Protein AF-D2JNY1-F1 (afdb_monomer_lite)

Radius of gyration: 17.35 Å; chains: 1; bounding box: 42×36×47 Å

Foldseek 3Di:
DDPQVVQQQDQFAALLVLVLLVVVVVVVPDDQCQQCVPLPDGPVQSVDPPGRGGLSSVLSSLVSSCVVPVDLLVLLVSLQPDDLCSLPLLSLLLQQAFFQLSNLVSLQPCVCVRGVQKGWDWDDDPWKIKIFIDGPHDSPSNLNSNLSNSLSNVQNSCVQFAPDRPAAKEWEECAACDPVLVVSCVSSVHHYHYNDNTTMIIGTPVRGNGGTPNHDPVSNVVSVVD

Secondary structure (DSSP, 8-state):
--HHHHHTTSEEE-THHHHHHHHHHHHTT--HHHHHTTTS--HHHHHSTT-PEEHHHHHHHHHHHHHHH--TTHHHHHHTT--GGGGTHHHHHHHT-SBHHHHHHHHHHHHHHHBTTEEEEEEE-SSEEEEEEEESS--GGGHHHHHHHHHHHHHHHHHHH-SS---S-EEE-SSPPPTTHHHHHHHHSS-EE-S-SSEEEEEEGGGTTPBPTT--HHHHHHHTT-

pLDDT: mean 93.87, std 7.0, range [52.5, 98.56]

Structure (mmCIF, N/CA/C/O backbone):
data_AF-D2JNY1-F1
#
_entry.id   AF-D2JNY1-F1
#
loop_
_atom_site.group_PDB
_atom_site.id
_atom_site.type_symbol
_atom_site.label_atom_id
_atom_site.label_alt_id
_atom_site.label_comp_id
_atom_site.label_asym_id
_atom_site.label_entity_id
_atom_site.label_seq_id
_atom_site.pdbx_PDB_ins_code
_atom_site.Cartn_x
_atom_site.Cartn_y
_atom_site.Cartn_z
_atom_site.occupancy
_atom_site.B_iso_or_equiv
_atom_site.auth_seq_id
_atom_site.auth_comp_id
_atom_site.auth_asym_id
_atom_site.auth_atom_id
_atom_site.pdbx_PDB_model_num
ATOM 1 N N . MET A 1 1 ? -5.406 19.640 -26.401 1.00 52.50 1 MET A N 1
ATOM 2 C CA . MET A 1 1 ? -4.982 18.669 -25.369 1.00 52.50 1 MET A CA 1
ATOM 3 C C . MET A 1 1 ? -6.042 18.707 -24.278 1.00 52.50 1 MET A C 1
ATOM 5 O O . MET A 1 1 ? -6.289 19.800 -23.784 1.00 52.50 1 MET A O 1
ATOM 9 N N . SER A 1 2 ? -6.763 17.616 -24.002 1.00 64.88 2 SER A N 1
ATOM 10 C CA . SER A 1 2 ? -7.845 17.632 -23.000 1.00 64.88 2 SER A CA 1
ATOM 11 C C . SER A 1 2 ? -7.279 17.854 -21.588 1.00 64.88 2 SER A C 1
ATOM 13 O O . SER A 1 2 ? -6.135 17.489 -21.312 1.00 64.88 2 SER A O 1
ATOM 15 N N . ILE A 1 3 ? -8.068 18.460 -20.695 1.00 64.25 3 ILE A N 1
ATOM 16 C CA . ILE A 1 3 ? -7.677 18.764 -19.302 1.00 64.25 3 ILE A CA 1
ATOM 17 C C . ILE A 1 3 ? -7.226 17.491 -18.560 1.00 64.25 3 ILE A C 1
ATOM 19 O O . ILE A 1 3 ? -6.235 17.518 -17.834 1.00 64.25 3 ILE A O 1
ATOM 23 N N . GLN A 1 4 ? -7.884 16.361 -18.830 1.00 62.72 4 GLN A N 1
ATOM 24 C CA . GLN A 1 4 ? -7.581 15.053 -18.240 1.00 62.72 4 GLN A CA 1
ATOM 25 C C . GLN A 1 4 ? -6.208 14.508 -18.672 1.00 62.72 4 GLN A C 1
ATOM 27 O O . GLN A 1 4 ? -5.453 13.999 -17.848 1.00 62.72 4 GLN A O 1
ATOM 32 N N . MET A 1 5 ? -5.810 14.720 -19.933 1.00 66.50 5 MET A N 1
ATOM 33 C CA . MET A 1 5 ? -4.484 14.316 -20.418 1.00 66.50 5 MET A CA 1
ATOM 34 C C . MET A 1 5 ? -3.356 15.170 -19.815 1.00 66.50 5 MET A C 1
ATOM 36 O O . MET A 1 5 ? -2.240 14.692 -19.638 1.00 66.50 5 MET A O 1
ATOM 40 N N . ALA A 1 6 ? -3.639 16.428 -19.459 1.00 75.50 6 ALA A N 1
ATOM 41 C CA . ALA A 1 6 ? -2.676 17.290 -18.774 1.00 75.50 6 ALA A CA 1
ATOM 42 C C . ALA A 1 6 ? -2.487 16.919 -17.289 1.00 75.50 6 ALA A C 1
ATOM 44 O O . ALA A 1 6 ? -1.400 17.136 -16.756 1.00 75.50 6 ALA A O 1
ATOM 45 N N . ALA A 1 7 ? -3.507 16.355 -16.629 1.00 82.00 7 ALA A N 1
ATOM 46 C CA . ALA A 1 7 ? -3.426 15.915 -15.233 1.00 82.00 7 ALA A CA 1
ATOM 47 C C . ALA A 1 7 ? -2.488 14.705 -15.065 1.00 82.00 7 ALA A C 1
ATOM 49 O O . ALA A 1 7 ? -1.566 14.765 -14.257 1.00 82.00 7 ALA A O 1
ATOM 50 N N . ARG A 1 8 ? -2.607 13.685 -15.933 1.00 90.75 8 ARG A N 1
ATOM 51 C CA . ARG A 1 8 ? -1.770 12.459 -15.915 1.00 90.75 8 ARG A CA 1
ATOM 52 C C . ARG A 1 8 ? -0.262 12.703 -16.074 1.00 90.75 8 ARG A C 1
ATOM 54 O O . ARG A 1 8 ? 0.545 11.816 -15.791 1.00 90.75 8 ARG A O 1
ATOM 61 N N . LEU A 1 9 ? 0.130 13.879 -16.568 1.00 91.19 9 LEU A N 1
ATOM 62 C CA . LEU A 1 9 ? 1.524 14.279 -16.783 1.00 91.19 9 LEU A CA 1
ATOM 63 C C . LEU A 1 9 ? 2.127 15.052 -15.601 1.00 91.19 9 LEU A C 1
ATOM 65 O O . LEU A 1 9 ? 3.335 15.290 -15.592 1.00 91.19 9 LEU A O 1
ATOM 69 N N . ARG A 1 10 ? 1.325 15.444 -14.604 1.00 91.25 10 ARG A N 1
ATOM 70 C CA . ARG A 1 10 ? 1.823 16.148 -13.418 1.00 91.25 10 ARG A CA 1
ATOM 71 C C . ARG A 1 10 ? 2.573 15.177 -12.499 1.00 91.25 10 ARG A C 1
ATOM 73 O O . ARG A 1 10 ? 2.082 14.073 -12.285 1.00 91.25 10 ARG A O 1
ATOM 80 N N . PRO A 1 11 ? 3.738 15.561 -11.947 1.00 92.06 11 PRO A N 1
ATOM 81 C CA . PRO A 1 11 ? 4.409 14.786 -10.906 1.00 92.06 11 PRO A CA 1
ATOM 82 C C . PRO A 1 11 ? 3.496 14.605 -9.687 1.00 92.06 11 PRO A C 1
ATOM 84 O O . PRO A 1 11 ? 3.095 15.596 -9.085 1.00 92.06 11 PRO A O 1
ATOM 87 N N . ALA A 1 12 ? 3.178 13.355 -9.350 1.00 94.12 12 ALA A N 1
ATOM 88 C CA . ALA A 1 12 ? 2.092 13.010 -8.430 1.00 94.12 12 ALA A CA 1
ATOM 89 C C . ALA A 1 12 ? 2.367 11.768 -7.553 1.00 94.12 12 ALA A C 1
ATOM 91 O O . ALA A 1 12 ? 1.705 11.542 -6.541 1.00 94.12 12 ALA A O 1
ATOM 92 N N . ILE A 1 13 ? 3.371 10.957 -7.907 1.00 95.56 13 ILE A N 1
ATOM 93 C CA . ILE A 1 13 ? 3.652 9.663 -7.271 1.00 95.56 13 ILE A CA 1
ATOM 94 C C . ILE A 1 13 ? 5.050 9.662 -6.654 1.00 95.56 13 ILE A C 1
ATOM 96 O O . ILE A 1 13 ? 6.040 9.927 -7.338 1.00 95.56 13 ILE A O 1
ATOM 100 N N . HIS A 1 14 ? 5.149 9.321 -5.367 1.00 94.38 14 HIS A N 1
ATOM 101 C CA . HIS A 1 14 ? 6.426 9.278 -4.656 1.00 94.38 14 HIS A CA 1
ATOM 102 C C . HIS A 1 14 ? 7.404 8.269 -5.304 1.00 94.38 14 HIS A C 1
ATOM 104 O O . HIS A 1 14 ? 7.021 7.120 -5.548 1.00 94.38 14 HIS A O 1
ATOM 110 N N . PRO A 1 15 ? 8.691 8.621 -5.518 1.00 92.88 15 PRO A N 1
ATOM 111 C CA . PRO A 1 15 ? 9.641 7.793 -6.273 1.00 92.88 15 PRO A CA 1
ATOM 112 C C . PRO A 1 15 ? 9.983 6.447 -5.623 1.00 92.88 15 PRO A C 1
ATOM 114 O O . PRO A 1 15 ? 10.545 5.572 -6.273 1.00 92.88 15 PRO A O 1
ATOM 117 N N . THR A 1 16 ? 9.648 6.236 -4.350 1.00 94.50 16 THR A N 1
ATOM 118 C CA . THR A 1 16 ? 9.852 4.931 -3.701 1.00 94.50 16 THR A CA 1
ATOM 119 C C . THR A 1 16 ? 9.086 3.806 -4.398 1.00 94.50 16 THR A C 1
ATOM 121 O O . THR A 1 16 ? 9.643 2.730 -4.565 1.00 94.50 16 THR A O 1
ATOM 124 N N . TYR A 1 17 ? 7.848 4.031 -4.845 1.00 95.69 17 TYR A N 1
ATOM 125 C CA . TYR A 1 17 ? 7.025 2.971 -5.444 1.00 95.69 17 TYR A CA 1
ATOM 126 C C . TYR A 1 17 ? 7.563 2.436 -6.780 1.00 95.69 17 TYR A C 1
ATOM 128 O O . TYR A 1 17 ? 7.704 1.219 -6.896 1.00 95.69 17 TYR A O 1
ATOM 136 N N . PRO A 1 18 ? 7.951 3.273 -7.765 1.00 95.69 18 PRO A N 1
ATOM 137 C CA . PRO A 1 18 ? 8.608 2.764 -8.968 1.00 95.69 18 PRO A CA 1
ATOM 138 C C . PRO A 1 18 ? 9.966 2.114 -8.660 1.00 95.69 18 PRO A C 1
ATOM 140 O O . PRO A 1 18 ? 10.316 1.128 -9.298 1.00 95.69 18 PRO A O 1
ATOM 143 N N . ARG A 1 19 ? 10.718 2.587 -7.649 1.00 95.69 19 ARG A N 1
ATOM 144 C CA . ARG A 1 19 ? 11.968 1.923 -7.220 1.00 95.69 19 ARG A CA 1
ATOM 145 C C . ARG A 1 19 ? 11.712 0.523 -6.659 1.00 95.69 19 ARG A C 1
ATOM 147 O O . ARG A 1 19 ? 12.471 -0.387 -6.970 1.00 95.69 19 ARG A O 1
ATOM 154 N N . LEU A 1 20 ? 10.663 0.347 -5.853 1.00 96.75 20 LEU A N 1
ATOM 155 C CA . LEU A 1 20 ? 10.268 -0.958 -5.312 1.00 96.75 20 LEU A CA 1
ATOM 156 C C . LEU A 1 20 ? 9.808 -1.913 -6.416 1.00 96.75 20 LEU A C 1
ATOM 158 O O . LEU A 1 20 ? 10.175 -3.083 -6.391 1.00 96.75 20 LEU A O 1
ATOM 162 N N . LEU A 1 21 ? 9.071 -1.406 -7.407 1.00 97.88 21 LEU A N 1
ATOM 163 C CA . LEU A 1 21 ? 8.693 -2.173 -8.592 1.00 97.88 21 LEU A CA 1
ATOM 164 C C . LEU A 1 21 ? 9.931 -2.646 -9.369 1.00 97.88 21 LEU A C 1
ATOM 166 O O . LEU A 1 21 ? 10.063 -3.836 -9.643 1.00 97.88 21 LEU A O 1
ATOM 170 N N . CYS A 1 22 ? 10.894 -1.759 -9.638 1.00 97.25 22 CYS A N 1
ATOM 171 C CA . CYS A 1 22 ? 12.160 -2.152 -10.260 1.00 97.25 22 CYS A CA 1
ATOM 172 C C . CYS A 1 22 ? 12.939 -3.164 -9.410 1.00 97.25 22 CYS A C 1
ATOM 174 O O . CYS A 1 22 ? 13.433 -4.143 -9.955 1.00 97.25 22 CYS A O 1
ATOM 176 N N . ALA A 1 23 ? 13.012 -2.973 -8.089 1.00 96.62 23 ALA A N 1
ATOM 177 C CA . ALA A 1 23 ? 13.693 -3.905 -7.192 1.00 96.62 23 ALA A CA 1
ATOM 178 C C . ALA A 1 23 ? 13.040 -5.298 -7.196 1.00 96.62 23 ALA A C 1
ATOM 180 O O . ALA A 1 23 ? 13.744 -6.307 -7.155 1.00 96.62 23 ALA A O 1
ATOM 181 N N . HIS A 1 24 ? 11.707 -5.365 -7.290 1.00 97.56 24 HIS A N 1
ATOM 182 C CA . HIS A 1 24 ? 10.993 -6.625 -7.479 1.00 97.56 24 HIS A CA 1
ATOM 183 C C . HIS A 1 24 ? 11.382 -7.284 -8.808 1.00 97.56 24 HIS A C 1
ATOM 185 O O . HIS A 1 24 ? 11.723 -8.458 -8.833 1.00 97.56 24 HIS A O 1
ATOM 191 N N . LEU A 1 25 ? 11.405 -6.542 -9.916 1.00 98.12 25 LEU A N 1
ATOM 192 C CA . LEU A 1 25 ? 11.804 -7.099 -11.213 1.00 98.12 25 LEU A CA 1
ATOM 193 C C . LEU A 1 25 ? 13.278 -7.534 -11.244 1.00 98.12 25 LEU A C 1
ATOM 195 O O . LEU A 1 25 ? 13.599 -8.578 -11.810 1.00 98.12 25 LEU A O 1
ATOM 199 N N . HIS A 1 26 ? 14.171 -6.789 -10.587 1.00 97.69 26 HIS A N 1
ATOM 200 C CA . HIS A 1 26 ? 15.575 -7.175 -10.427 1.00 97.69 26 HIS A CA 1
ATOM 201 C C . HIS A 1 26 ? 15.710 -8.498 -9.673 1.00 97.69 26 HIS A C 1
ATOM 203 O O . HIS A 1 26 ? 16.500 -9.348 -10.078 1.00 97.69 26 HIS A O 1
ATOM 209 N N . SER A 1 27 ? 14.924 -8.716 -8.612 1.00 97.06 27 SER A N 1
ATOM 210 C CA . SER A 1 27 ? 14.956 -9.983 -7.865 1.00 97.06 27 SER A CA 1
ATOM 211 C C . SER A 1 27 ? 14.435 -11.173 -8.682 1.00 97.06 27 SER A C 1
ATOM 213 O O . SER A 1 27 ? 14.812 -12.313 -8.412 1.00 97.06 27 SER A O 1
ATOM 215 N N . ARG A 1 28 ? 13.635 -10.908 -9.724 1.00 96.75 28 ARG A N 1
ATOM 216 C CA . ARG A 1 28 ? 13.180 -11.885 -10.729 1.00 96.75 28 ARG A CA 1
ATOM 217 C C . ARG A 1 28 ? 14.171 -12.076 -11.890 1.00 96.75 28 ARG A C 1
ATOM 219 O O . ARG A 1 28 ? 13.918 -12.898 -12.764 1.00 96.75 28 ARG A O 1
ATOM 226 N N . GLY A 1 29 ? 15.297 -11.358 -11.899 1.00 97.94 29 GLY A N 1
ATOM 227 C CA . GLY A 1 29 ? 16.375 -11.516 -12.880 1.00 97.94 29 GLY A CA 1
ATOM 228 C C . GLY A 1 29 ? 16.295 -10.607 -14.110 1.00 97.94 29 GLY A C 1
ATOM 229 O O . GLY A 1 29 ? 17.115 -10.761 -15.013 1.00 97.94 29 GLY A O 1
ATOM 230 N N . PHE A 1 30 ? 15.360 -9.655 -14.164 1.00 98.31 30 PHE A N 1
ATOM 231 C CA . PHE A 1 30 ? 15.323 -8.660 -15.240 1.00 98.31 30 PHE A CA 1
ATOM 232 C C . PHE A 1 30 ? 16.362 -7.563 -14.997 1.00 98.31 30 PHE A C 1
ATOM 234 O O . PHE A 1 30 ? 16.534 -7.115 -13.867 1.00 98.31 30 PHE A O 1
ATOM 241 N N . ASP A 1 31 ? 17.040 -7.096 -16.046 1.00 97.81 31 ASP A N 1
ATOM 242 C CA . ASP A 1 31 ? 17.980 -5.976 -15.958 1.00 97.81 31 ASP A CA 1
ATOM 243 C C . ASP A 1 31 ? 17.319 -4.628 -16.305 1.00 97.81 31 ASP A C 1
ATOM 245 O O . ASP A 1 31 ? 16.185 -4.558 -16.781 1.00 97.81 31 ASP A O 1
ATOM 249 N N . ASN A 1 32 ? 18.031 -3.519 -16.071 1.00 96.81 32 ASN A N 1
ATOM 250 C CA . ASN A 1 32 ? 17.508 -2.180 -16.363 1.00 96.81 32 ASN A CA 1
ATOM 251 C C . ASN A 1 32 ? 17.166 -1.989 -17.848 1.00 96.81 32 ASN A C 1
ATOM 253 O O . ASN A 1 32 ? 16.166 -1.344 -18.155 1.00 96.81 32 ASN A O 1
ATOM 257 N N . ALA A 1 33 ? 17.970 -2.534 -18.766 1.00 96.81 33 ALA A N 1
ATOM 258 C CA . ALA A 1 33 ? 17.704 -2.407 -20.196 1.00 96.81 33 ALA A CA 1
ATOM 259 C C . ALA A 1 33 ? 16.337 -3.013 -20.549 1.00 96.81 33 ALA A C 1
ATOM 261 O O . ALA A 1 33 ? 15.529 -2.367 -21.214 1.00 96.81 33 ALA A O 1
ATOM 262 N N . THR A 1 34 ? 16.048 -4.197 -20.009 1.00 97.94 34 THR A N 1
ATOM 263 C CA . THR A 1 34 ? 14.790 -4.920 -20.206 1.00 97.94 34 THR A CA 1
ATOM 264 C C . THR A 1 34 ? 13.609 -4.226 -19.524 1.00 97.94 34 THR A C 1
ATOM 266 O O . THR A 1 34 ? 12.555 -4.055 -20.142 1.00 97.94 34 THR A O 1
ATOM 269 N N . ILE A 1 35 ? 13.772 -3.792 -18.269 1.00 98.06 35 ILE A N 1
ATOM 270 C CA . ILE A 1 35 ? 12.714 -3.135 -17.478 1.00 98.06 35 ILE A CA 1
ATOM 271 C C . ILE A 1 35 ? 12.283 -1.812 -18.111 1.00 98.06 35 ILE A C 1
ATOM 273 O O . ILE A 1 35 ? 11.100 -1.481 -18.110 1.00 98.06 35 ILE A O 1
ATOM 277 N N . PHE A 1 36 ? 13.233 -1.040 -18.637 1.00 97.44 36 PHE A N 1
ATOM 278 C CA . PHE A 1 36 ? 12.960 0.311 -19.118 1.00 97.44 36 PHE A CA 1
ATOM 279 C C . PHE A 1 36 ? 12.681 0.406 -20.620 1.00 97.44 36 PHE A C 1
ATOM 281 O O . PHE A 1 36 ? 12.279 1.478 -21.090 1.00 97.44 36 PHE A O 1
ATOM 288 N N . GLU A 1 37 ? 12.832 -0.686 -21.368 1.00 97.19 37 GLU A N 1
ATOM 289 C CA . GLU A 1 37 ? 12.513 -0.750 -22.793 1.00 97.19 37 GLU A CA 1
ATOM 290 C C . GLU A 1 37 ? 11.103 -0.198 -23.077 1.00 97.19 37 GLU A C 1
ATOM 292 O O . GLU A 1 37 ? 10.123 -0.573 -22.439 1.00 97.19 37 GLU A O 1
ATOM 297 N N . GLY A 1 38 ? 10.997 0.767 -23.997 1.00 93.06 38 GLY A N 1
ATOM 298 C CA . GLY A 1 38 ? 9.720 1.388 -24.378 1.00 93.06 38 GLY A CA 1
ATOM 299 C C . GLY A 1 38 ? 9.094 2.351 -23.352 1.00 93.06 38 GLY A C 1
ATOM 300 O O . GLY A 1 38 ? 8.172 3.089 -23.698 1.00 93.06 38 GLY A O 1
ATOM 301 N N . THR A 1 39 ? 9.608 2.438 -22.119 1.00 93.25 39 THR A N 1
ATOM 302 C CA . THR A 1 39 ? 8.995 3.248 -21.041 1.00 93.25 39 THR A CA 1
ATOM 303 C C . THR A 1 39 ? 9.397 4.728 -21.048 1.00 93.25 39 THR A C 1
ATOM 305 O O . THR A 1 39 ? 8.734 5.554 -20.412 1.00 93.25 39 THR A O 1
ATOM 308 N N . ARG A 1 40 ? 10.481 5.086 -21.758 1.00 91.00 40 ARG A N 1
ATOM 309 C CA . ARG A 1 40 ? 11.142 6.412 -21.702 1.00 91.00 40 ARG A CA 1
ATOM 310 C C . ARG A 1 40 ? 11.597 6.824 -20.289 1.00 91.00 40 ARG A C 1
ATOM 312 O O . ARG A 1 40 ? 11.748 8.016 -20.022 1.00 91.00 40 ARG A O 1
ATOM 319 N N . LEU A 1 41 ? 11.759 5.857 -19.388 1.00 92.44 41 LEU A N 1
ATOM 320 C CA . LEU A 1 41 ? 12.331 6.030 -18.056 1.00 92.44 41 LEU A CA 1
ATOM 321 C C . LEU A 1 41 ? 13.721 5.393 -18.007 1.00 92.44 41 LEU A C 1
ATOM 323 O O . LEU A 1 41 ? 14.038 4.529 -18.817 1.00 92.44 41 LEU A O 1
ATOM 327 N N . HIS A 1 42 ? 14.536 5.809 -17.045 1.00 91.44 42 HIS A N 1
ATOM 328 C CA . HIS A 1 42 ? 15.837 5.212 -16.750 1.00 91.44 42 HIS A CA 1
ATOM 329 C C . HIS A 1 42 ? 16.047 5.135 -15.237 1.00 91.44 42 HIS A C 1
ATOM 331 O O . HIS A 1 42 ? 15.503 5.946 -14.480 1.00 91.44 42 HIS A O 1
ATOM 337 N N . TRP A 1 43 ? 16.869 4.189 -14.790 1.00 91.19 43 TRP A N 1
ATOM 338 C CA . TRP A 1 43 ? 17.117 3.947 -13.368 1.00 91.19 43 TRP A CA 1
ATOM 339 C C . TRP A 1 43 ? 17.640 5.187 -12.634 1.00 91.19 43 TRP A C 1
ATOM 341 O O . TRP A 1 43 ? 17.151 5.548 -11.563 1.00 91.19 43 TRP A O 1
ATOM 351 N N . GLU A 1 44 ? 18.577 5.903 -13.247 1.00 89.06 44 GLU A N 1
ATOM 352 C CA . GLU A 1 44 ? 19.203 7.102 -12.692 1.00 89.06 44 GLU A CA 1
ATOM 353 C C . GLU A 1 44 ? 18.176 8.221 -12.465 1.00 89.06 44 GLU A C 1
ATOM 355 O O . GLU A 1 44 ? 18.294 9.004 -11.521 1.00 89.06 44 GLU A O 1
ATOM 360 N N . GLN A 1 45 ? 17.126 8.279 -13.293 1.00 85.25 45 GLN A N 1
ATOM 361 C CA . GLN A 1 45 ? 16.034 9.236 -13.117 1.00 85.25 45 GLN A CA 1
ATOM 362 C C . GLN A 1 45 ? 15.197 8.905 -11.884 1.00 85.25 45 GLN A C 1
ATOM 364 O O . GLN A 1 45 ? 14.776 9.824 -11.181 1.00 85.25 45 GLN A O 1
ATOM 369 N N . LEU A 1 46 ? 14.986 7.613 -11.607 1.00 86.31 46 LEU A N 1
ATOM 370 C CA . LEU A 1 46 ? 14.266 7.173 -10.417 1.00 86.31 46 LEU A CA 1
ATOM 371 C C . LEU A 1 46 ? 15.067 7.455 -9.153 1.00 86.31 46 LEU A C 1
ATOM 373 O O . LEU A 1 46 ? 14.456 7.771 -8.139 1.00 86.31 46 LEU A O 1
ATOM 377 N N . LEU A 1 47 ? 16.400 7.366 -9.186 1.00 85.19 47 LEU A N 1
ATOM 378 C CA . LEU A 1 47 ? 17.265 7.636 -8.030 1.00 85.19 47 LEU A CA 1
ATOM 379 C C . LEU A 1 47 ? 17.377 9.121 -7.668 1.00 85.19 47 LEU A C 1
ATOM 381 O O . LEU A 1 47 ? 17.667 9.433 -6.514 1.00 85.19 47 LEU A O 1
ATOM 385 N N . GLY A 1 48 ? 17.113 10.027 -8.613 1.00 77.56 48 GLY A N 1
ATOM 386 C CA . GLY A 1 48 ? 17.162 11.466 -8.368 1.00 77.56 48 GLY A CA 1
ATOM 387 C C . GLY A 1 48 ? 16.276 11.893 -7.193 1.00 77.56 48 GLY A C 1
ATOM 388 O O . GLY A 1 48 ? 15.110 11.500 -7.097 1.00 77.56 48 GLY A O 1
ATOM 389 N N . GLU A 1 49 ? 16.831 12.705 -6.296 1.00 62.62 49 GLU A N 1
ATOM 390 C CA . GLU A 1 49 ? 16.106 13.241 -5.144 1.00 62.62 49 GLU A CA 1
ATOM 391 C C . GLU A 1 49 ? 14.897 14.080 -5.603 1.00 62.62 49 GLU A C 1
ATOM 393 O O . GLU A 1 49 ? 14.959 14.814 -6.590 1.00 62.62 49 GLU A O 1
ATOM 398 N N . HIS A 1 50 ? 13.771 13.932 -4.898 1.00 63.69 50 HIS A N 1
ATOM 399 C CA . HIS A 1 50 ? 12.537 14.720 -5.055 1.00 63.69 50 HIS A CA 1
ATOM 400 C C . HIS A 1 50 ? 11.795 14.658 -6.402 1.00 63.69 50 HIS A C 1
ATOM 402 O O . HIS A 1 50 ? 10.861 15.433 -6.615 1.00 63.69 50 HIS A O 1
ATOM 408 N N . ARG A 1 51 ? 12.117 13.724 -7.304 1.00 79.69 51 ARG A N 1
ATOM 409 C CA . ARG A 1 51 ? 11.332 13.557 -8.538 1.00 79.69 51 ARG A CA 1
ATOM 410 C C . ARG A 1 51 ? 10.137 12.643 -8.315 1.00 79.69 51 ARG A C 1
ATOM 412 O O . ARG A 1 51 ? 10.250 11.426 -8.414 1.00 79.69 51 ARG A O 1
ATOM 419 N N . TYR A 1 52 ? 8.986 13.245 -8.039 1.00 90.75 52 TYR A N 1
ATOM 420 C CA . TYR A 1 52 ? 7.713 12.546 -8.166 1.00 90.75 52 TYR A CA 1
ATOM 421 C C . TYR A 1 52 ? 7.516 12.122 -9.628 1.00 90.75 52 TYR A C 1
ATOM 423 O O . TYR A 1 52 ? 7.873 12.862 -10.548 1.00 90.75 52 TYR A O 1
ATOM 431 N N . LEU A 1 53 ? 6.966 10.931 -9.841 1.00 94.00 53 LEU A N 1
ATOM 432 C CA . LEU A 1 53 ? 6.579 10.468 -11.171 1.00 94.00 53 LEU A CA 1
ATOM 433 C C . LEU A 1 53 ? 5.177 10.960 -11.490 1.00 94.00 53 LEU A C 1
ATOM 435 O O . LEU A 1 53 ? 4.335 11.087 -10.600 1.00 94.00 53 LEU A O 1
ATOM 439 N N . SER A 1 54 ? 4.915 11.204 -12.767 1.00 95.25 54 SER A N 1
ATOM 440 C CA . SER A 1 54 ? 3.543 11.356 -13.230 1.00 95.25 54 SER A CA 1
ATOM 441 C C . SER A 1 54 ? 2.832 10.006 -13.309 1.00 95.25 54 SER A C 1
ATOM 443 O O . SER A 1 54 ? 3.484 8.964 -13.443 1.00 95.25 54 SER A O 1
ATOM 445 N N . LEU A 1 55 ? 1.497 10.020 -13.276 1.00 96.56 55 LEU A N 1
ATOM 446 C CA . LEU A 1 55 ? 0.701 8.808 -13.476 1.00 96.56 55 LEU A CA 1
ATOM 447 C C . LEU A 1 55 ? 1.058 8.136 -14.803 1.00 96.56 55 LEU A C 1
ATOM 449 O O . LEU A 1 55 ? 1.345 6.953 -14.821 1.00 96.56 55 LEU A O 1
ATOM 453 N N . GLU A 1 56 ? 1.195 8.901 -15.883 1.00 96.19 56 GLU A N 1
ATOM 454 C CA . GLU A 1 56 ? 1.599 8.373 -17.192 1.00 96.19 56 GLU A CA 1
ATOM 455 C C . GLU A 1 56 ? 2.981 7.676 -17.175 1.00 96.19 56 GLU A C 1
ATOM 457 O O . GLU A 1 56 ? 3.177 6.643 -17.816 1.00 96.19 56 GLU A O 1
ATOM 462 N N . GLN A 1 57 ? 3.961 8.207 -16.433 1.00 95.75 57 GLN A N 1
ATOM 463 C CA . GLN A 1 57 ? 5.264 7.549 -16.273 1.00 95.75 57 GLN A CA 1
ATOM 464 C C . GLN A 1 57 ? 5.136 6.239 -15.494 1.00 95.75 57 GLN A C 1
ATOM 466 O O . GLN A 1 57 ? 5.690 5.222 -15.914 1.00 95.75 57 GLN A O 1
ATOM 471 N N . MET A 1 58 ? 4.395 6.260 -14.383 1.00 97.19 58 MET A N 1
ATOM 472 C CA . MET A 1 58 ? 4.143 5.066 -13.584 1.00 97.19 58 MET A CA 1
ATOM 473 C C . MET A 1 58 ? 3.374 4.013 -14.392 1.00 97.19 58 MET A C 1
ATOM 475 O O . MET A 1 58 ? 3.763 2.850 -14.381 1.00 97.19 58 MET A O 1
ATOM 479 N N . SER A 1 59 ? 2.359 4.412 -15.165 1.00 97.75 59 SER A N 1
ATOM 480 C CA . SER A 1 59 ? 1.553 3.506 -15.985 1.00 97.75 59 SER A CA 1
ATOM 481 C C . SER A 1 59 ? 2.392 2.773 -17.026 1.00 97.75 59 SER A C 1
ATOM 483 O O . SER A 1 59 ? 2.253 1.563 -17.190 1.00 97.75 59 SER A O 1
ATOM 485 N N . ARG A 1 60 ? 3.327 3.464 -17.696 1.00 97.62 60 ARG A N 1
ATOM 486 C CA . ARG A 1 60 ? 4.275 2.812 -18.617 1.00 97.62 60 ARG A CA 1
ATOM 487 C C . ARG A 1 60 ? 5.139 1.766 -17.921 1.00 97.62 60 ARG A C 1
ATOM 489 O O . ARG A 1 60 ? 5.329 0.691 -18.482 1.00 97.62 60 ARG A O 1
ATOM 496 N N . LEU A 1 61 ? 5.639 2.065 -16.723 1.00 98.00 61 LEU A N 1
ATOM 497 C CA . LEU A 1 61 ? 6.447 1.113 -15.964 1.00 98.00 61 LEU A CA 1
ATOM 498 C C . LEU A 1 61 ? 5.610 -0.087 -15.498 1.00 98.00 61 LEU A C 1
ATOM 500 O O . LEU A 1 61 ? 6.053 -1.220 -15.656 1.00 98.00 61 LEU A O 1
ATOM 504 N N . ILE A 1 62 ? 4.397 0.139 -14.985 1.00 98.50 62 ILE A N 1
ATOM 505 C CA . ILE A 1 62 ? 3.482 -0.928 -14.549 1.00 98.50 62 ILE A CA 1
ATOM 506 C C . ILE A 1 62 ? 3.136 -1.848 -15.720 1.00 98.50 62 ILE A C 1
ATOM 508 O O . ILE A 1 62 ? 3.321 -3.055 -15.598 1.00 98.50 62 ILE A O 1
ATOM 512 N N . ARG A 1 63 ? 2.709 -1.296 -16.867 1.00 98.19 63 ARG A N 1
ATOM 513 C CA . ARG A 1 63 ? 2.410 -2.090 -18.073 1.00 98.19 63 ARG A CA 1
ATOM 514 C C . ARG A 1 63 ? 3.589 -2.969 -18.468 1.00 98.19 63 ARG A C 1
ATOM 516 O O . ARG A 1 63 ? 3.432 -4.177 -18.597 1.00 98.19 63 ARG A O 1
ATOM 523 N N . ARG A 1 64 ? 4.784 -2.377 -18.560 1.00 98.31 64 ARG A N 1
ATOM 524 C CA . ARG A 1 64 ? 6.003 -3.118 -18.889 1.00 98.31 64 ARG A CA 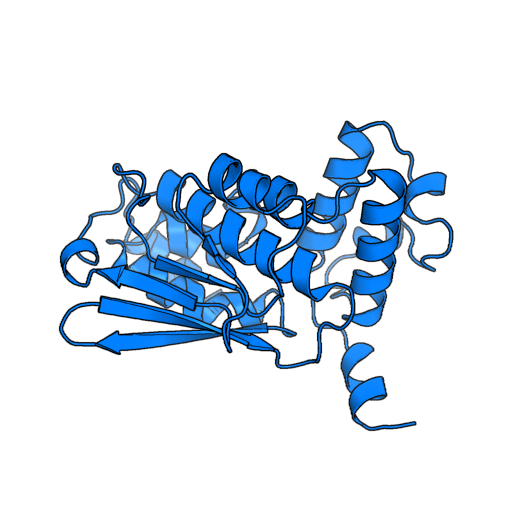1
ATOM 525 C C . ARG A 1 64 ? 6.305 -4.216 -17.868 1.00 98.31 64 ARG A C 1
ATOM 527 O O . ARG A 1 64 ? 6.720 -5.305 -18.238 1.00 98.31 64 ARG A O 1
ATOM 534 N N . SER A 1 65 ? 6.075 -3.950 -16.587 1.00 98.56 65 SER A N 1
ATOM 535 C CA . SER A 1 65 ? 6.280 -4.936 -15.524 1.00 98.56 65 SER A CA 1
ATOM 536 C C . SER A 1 65 ? 5.337 -6.128 -15.673 1.00 98.56 65 SER A C 1
ATOM 538 O O . SER A 1 65 ? 5.794 -7.262 -15.610 1.00 98.56 65 SER A O 1
ATOM 540 N N . ILE A 1 66 ? 4.053 -5.872 -15.937 1.00 98.38 66 ILE A N 1
ATOM 541 C CA . ILE A 1 66 ? 3.042 -6.916 -16.155 1.00 98.38 66 ILE A CA 1
ATOM 542 C C . ILE A 1 66 ? 3.356 -7.721 -17.422 1.00 98.38 66 ILE A C 1
ATOM 544 O O . ILE A 1 66 ? 3.240 -8.941 -17.406 1.00 98.38 66 ILE A O 1
ATOM 548 N N . GLU A 1 67 ? 3.800 -7.076 -18.504 1.00 98.25 67 GLU A N 1
ATOM 549 C CA . GLU A 1 67 ? 4.239 -7.767 -19.727 1.00 98.25 67 GLU A CA 1
ATOM 550 C C . GLU A 1 67 ? 5.427 -8.705 -19.475 1.00 98.25 67 GLU A C 1
ATOM 552 O O . GLU A 1 67 ? 5.474 -9.802 -20.027 1.00 98.25 67 GLU A O 1
ATOM 557 N N . LEU A 1 68 ? 6.391 -8.280 -18.651 1.00 98.44 68 LEU A N 1
ATOM 558 C CA . LEU A 1 68 ? 7.581 -9.071 -18.334 1.00 98.44 68 LEU A CA 1
ATOM 559 C C . LEU A 1 68 ? 7.272 -10.264 -17.427 1.00 98.44 68 LEU A C 1
ATOM 561 O O . LEU A 1 68 ? 7.867 -11.327 -17.602 1.00 98.44 68 LEU A O 1
ATOM 565 N N . THR A 1 69 ? 6.382 -10.092 -16.450 1.00 98.12 69 THR A N 1
ATOM 566 C CA . THR A 1 69 ? 6.071 -11.144 -15.472 1.00 98.12 69 THR A CA 1
ATOM 567 C C . THR A 1 69 ? 4.924 -12.049 -15.907 1.00 98.12 69 THR A C 1
ATOM 569 O O . THR A 1 69 ? 4.872 -13.199 -15.482 1.00 98.12 69 THR A O 1
ATOM 572 N N . GLY A 1 70 ? 4.006 -11.551 -16.738 1.00 97.62 70 GLY A N 1
ATOM 573 C CA . GLY A 1 70 ? 2.733 -12.212 -17.023 1.00 97.62 70 GLY A CA 1
ATOM 574 C C . GLY A 1 70 ? 1.771 -12.216 -15.829 1.00 97.62 70 GLY A C 1
ATOM 575 O O . GLY A 1 70 ? 0.850 -13.026 -15.805 1.00 97.62 70 GLY A O 1
ATOM 576 N N . GLU A 1 71 ? 1.982 -11.345 -14.835 1.00 97.56 71 GLU A N 1
ATOM 577 C CA . GLU A 1 71 ? 1.235 -11.320 -13.568 1.00 97.56 71 GLU A CA 1
ATOM 578 C C . GLU A 1 71 ? 0.420 -10.013 -13.445 1.00 97.56 71 GLU A C 1
ATOM 580 O O . GLU A 1 71 ? 0.933 -9.012 -12.938 1.00 97.56 71 GLU A O 1
ATOM 585 N N . PRO A 1 72 ? -0.862 -9.975 -13.859 1.00 96.25 72 PRO A N 1
ATOM 586 C CA . PRO A 1 72 ? -1.720 -8.796 -13.671 1.00 96.25 72 PRO A CA 1
ATOM 587 C C . PRO A 1 72 ? -1.878 -8.382 -12.198 1.00 96.25 72 PRO A C 1
ATOM 589 O O . PRO A 1 72 ? -2.022 -7.202 -11.879 1.00 96.25 72 PRO A O 1
ATOM 592 N N . TRP A 1 73 ? -1.771 -9.349 -11.285 1.00 97.06 73 TRP A N 1
ATOM 593 C CA . TRP A 1 73 ? -1.860 -9.158 -9.837 1.00 97.06 73 TRP A CA 1
ATOM 594 C C . TRP A 1 73 ? -0.560 -8.669 -9.179 1.00 97.06 73 TRP A C 1
ATOM 596 O O . TRP A 1 73 ? -0.490 -8.627 -7.951 1.00 97.06 73 TRP A O 1
ATOM 606 N N . LEU A 1 74 ? 0.470 -8.288 -9.946 1.00 98.38 74 LEU A N 1
ATOM 607 C CA . LEU A 1 74 ? 1.790 -7.885 -9.434 1.00 98.38 74 LEU A CA 1
ATOM 608 C C . LEU A 1 74 ? 1.729 -6.813 -8.325 1.00 98.38 74 LEU A C 1
ATOM 610 O O . LEU A 1 74 ? 2.574 -6.779 -7.429 1.00 98.38 74 LEU A O 1
ATOM 614 N N . GLY A 1 75 ? 0.700 -5.961 -8.346 1.00 98.12 75 GLY A N 1
ATOM 615 C CA . GLY A 1 75 ? 0.435 -5.000 -7.278 1.00 98.12 75 GLY A CA 1
ATOM 616 C C . GLY A 1 75 ? 0.270 -5.662 -5.906 1.00 98.12 75 GLY A C 1
ATOM 617 O O . GLY A 1 75 ? 0.850 -5.183 -4.932 1.00 98.12 75 GLY A O 1
ATOM 618 N N . LEU A 1 76 ? -0.442 -6.795 -5.827 1.00 97.88 76 LEU A N 1
ATOM 619 C CA . LEU A 1 76 ? -0.599 -7.568 -4.590 1.00 97.88 76 LEU A CA 1
ATOM 620 C C . LEU A 1 76 ? 0.751 -8.056 -4.056 1.00 97.88 76 LEU A C 1
ATOM 622 O O . LEU A 1 76 ? 1.019 -7.949 -2.860 1.00 97.88 76 LEU A O 1
ATOM 626 N N . ASP A 1 77 ? 1.607 -8.571 -4.942 1.00 97.62 77 ASP A N 1
ATOM 627 C CA . ASP A 1 77 ? 2.914 -9.111 -4.565 1.00 97.62 77 ASP A CA 1
ATOM 628 C C . ASP A 1 77 ? 3.826 -8.041 -3.981 1.00 97.62 77 ASP A C 1
ATOM 630 O O . ASP A 1 77 ? 4.447 -8.244 -2.939 1.00 97.62 77 ASP A O 1
ATOM 634 N N . ILE A 1 78 ? 3.880 -6.877 -4.623 1.00 97.94 78 ILE A N 1
ATOM 635 C CA . ILE A 1 78 ? 4.732 -5.776 -4.175 1.00 97.94 78 ILE A CA 1
ATOM 636 C C . ILE A 1 78 ? 4.164 -5.144 -2.905 1.00 97.94 78 ILE A C 1
ATOM 638 O O . ILE A 1 78 ? 4.902 -4.918 -1.941 1.00 97.94 78 ILE A O 1
ATOM 642 N N . GLY A 1 79 ? 2.856 -4.879 -2.871 1.00 97.38 79 GLY A N 1
ATOM 643 C CA . GLY A 1 79 ? 2.199 -4.265 -1.720 1.00 97.38 79 GLY A CA 1
ATOM 644 C C . GLY A 1 79 ? 2.309 -5.118 -0.455 1.00 97.38 79 GLY A C 1
ATOM 645 O O . GLY A 1 79 ? 2.519 -4.566 0.624 1.00 97.38 79 GLY A O 1
ATOM 646 N N . GLY A 1 80 ? 2.243 -6.447 -0.592 1.00 96.00 80 GLY A N 1
ATOM 647 C CA . GLY A 1 80 ? 2.269 -7.406 0.518 1.00 96.00 80 GLY A CA 1
ATOM 648 C C . GLY A 1 80 ? 3.636 -7.613 1.178 1.00 96.00 80 GLY A C 1
ATOM 649 O O . GLY A 1 80 ? 3.710 -8.228 2.242 1.00 96.00 80 GLY A O 1
ATOM 650 N N . VAL A 1 81 ? 4.713 -7.104 0.571 1.00 94.31 81 VAL A N 1
ATOM 651 C CA . VAL A 1 81 ? 6.091 -7.216 1.091 1.00 94.31 81 VAL A CA 1
ATOM 652 C C . VAL A 1 81 ? 6.792 -5.864 1.235 1.00 94.31 81 VAL A C 1
ATOM 654 O O . VAL A 1 81 ? 7.977 -5.805 1.571 1.00 94.31 81 VAL A O 1
ATOM 657 N N . THR A 1 82 ? 6.088 -4.761 0.971 1.00 96.75 82 THR A N 1
ATOM 658 C CA . THR A 1 82 ? 6.667 -3.423 1.091 1.00 96.75 82 THR A CA 1
ATOM 659 C C . THR A 1 82 ? 6.876 -3.074 2.562 1.00 96.75 82 THR A C 1
ATOM 661 O O . THR A 1 82 ? 5.922 -2.876 3.307 1.00 96.75 82 THR A O 1
ATOM 664 N N . SER A 1 83 ? 8.144 -2.945 2.965 1.00 95.38 83 SER A N 1
ATOM 665 C CA . SER A 1 83 ? 8.521 -2.534 4.322 1.00 95.38 83 SER A CA 1
ATOM 666 C C . SER A 1 83 ? 7.823 -1.240 4.739 1.00 95.38 83 SER A C 1
ATOM 668 O O . SER A 1 83 ? 7.804 -0.265 3.985 1.00 95.38 83 SER A O 1
ATOM 670 N N . VAL A 1 84 ? 7.389 -1.181 6.000 1.00 94.31 84 VAL A N 1
ATOM 671 C CA . VAL A 1 84 ? 6.861 0.030 6.645 1.00 94.31 84 VAL A CA 1
ATOM 672 C C . VAL A 1 84 ? 7.733 1.256 6.356 1.00 94.31 84 VAL A C 1
ATOM 674 O O . VAL A 1 84 ? 7.218 2.311 5.989 1.00 94.31 84 VAL A O 1
ATOM 677 N N . SER A 1 85 ? 9.059 1.131 6.478 1.00 94.62 85 SER A N 1
ATOM 678 C CA . SER A 1 85 ? 9.982 2.261 6.300 1.00 94.62 85 SER A CA 1
ATOM 679 C C . SER A 1 85 ? 9.953 2.850 4.887 1.00 94.62 85 SER A C 1
ATOM 681 O O . SER A 1 85 ? 10.218 4.039 4.708 1.00 94.62 85 SER A O 1
ATOM 683 N N . ALA A 1 86 ? 9.567 2.063 3.877 1.00 95.12 86 ALA A N 1
ATOM 684 C CA . ALA A 1 86 ? 9.441 2.540 2.507 1.00 95.12 86 ALA A CA 1
ATOM 685 C C . ALA A 1 86 ? 8.306 3.566 2.352 1.00 95.12 86 ALA A C 1
ATOM 687 O O . ALA A 1 86 ? 8.353 4.407 1.449 1.00 95.12 86 ALA A O 1
ATOM 688 N N . HIS A 1 87 ? 7.320 3.556 3.253 1.00 95.44 87 HIS A N 1
ATOM 689 C CA . HIS A 1 87 ? 6.223 4.521 3.285 1.00 95.44 87 HIS A CA 1
ATOM 690 C C . HIS A 1 87 ? 6.595 5.862 3.942 1.00 95.44 87 HIS A C 1
ATOM 692 O O . HIS A 1 87 ? 5.791 6.793 3.907 1.00 95.44 87 HIS A O 1
ATOM 698 N N . GLY A 1 88 ? 7.807 6.000 4.494 1.00 93.50 88 GLY A N 1
ATOM 699 C CA . GLY A 1 88 ? 8.259 7.237 5.134 1.00 93.50 88 GLY A CA 1
ATOM 700 C C . GLY A 1 88 ? 7.398 7.604 6.355 1.00 93.50 88 GLY A C 1
ATOM 701 O O . GLY A 1 88 ? 7.057 6.703 7.127 1.00 93.50 88 GLY A O 1
ATOM 702 N N . PRO A 1 89 ? 7.015 8.887 6.532 1.00 94.06 89 PRO A N 1
ATOM 703 C CA . PRO A 1 89 ? 6.193 9.334 7.662 1.00 94.06 89 PRO A CA 1
ATOM 704 C C . PRO A 1 89 ? 4.892 8.543 7.843 1.00 94.06 89 PRO A C 1
ATOM 706 O O . PRO A 1 89 ? 4.559 8.187 8.970 1.00 94.06 89 PRO A O 1
ATOM 709 N N . LEU A 1 90 ? 4.215 8.159 6.747 1.00 95.56 90 LEU A N 1
ATOM 710 C CA . LEU A 1 90 ? 3.024 7.295 6.797 1.00 95.56 90 LEU A CA 1
ATOM 711 C C . LEU A 1 90 ? 3.323 5.997 7.547 1.00 95.56 90 LEU A C 1
ATOM 713 O O . LEU A 1 90 ? 2.597 5.630 8.467 1.00 95.56 90 LEU A O 1
ATOM 717 N N . GLY A 1 91 ? 4.401 5.309 7.165 1.00 96.44 91 GLY A N 1
ATOM 718 C CA . GLY A 1 91 ? 4.780 4.037 7.769 1.00 96.44 91 GLY A CA 1
ATOM 719 C C . GLY A 1 91 ? 5.081 4.188 9.255 1.00 96.44 91 GLY A C 1
ATOM 720 O O . GLY A 1 91 ? 4.555 3.432 10.069 1.00 96.44 91 GLY A O 1
ATOM 721 N N . PHE A 1 92 ? 5.862 5.208 9.622 1.00 96.25 92 PHE A N 1
ATOM 722 C CA . PHE A 1 92 ? 6.171 5.495 11.023 1.00 96.25 92 PHE A CA 1
ATOM 723 C C . PHE A 1 92 ? 4.933 5.864 11.839 1.00 96.25 92 PHE A C 1
ATOM 725 O O . PHE A 1 92 ? 4.802 5.403 12.972 1.00 96.25 92 PHE A O 1
ATOM 732 N N . ALA A 1 93 ? 3.997 6.627 11.273 1.00 97.44 93 ALA A N 1
ATOM 733 C CA . ALA A 1 93 ? 2.730 6.944 11.920 1.00 97.44 93 ALA A CA 1
ATOM 734 C C . ALA A 1 93 ? 1.880 5.682 12.138 1.00 97.44 93 ALA A C 1
ATOM 736 O O . ALA A 1 93 ? 1.268 5.548 13.195 1.00 97.44 93 ALA A O 1
ATOM 737 N N . VAL A 1 94 ? 1.892 4.731 11.199 1.00 97.19 94 VAL A N 1
ATOM 738 C CA . VAL A 1 94 ? 1.218 3.435 11.360 1.00 97.19 94 VAL A CA 1
ATOM 739 C C . VAL A 1 94 ? 1.850 2.599 12.476 1.00 97.19 94 VAL A C 1
ATOM 741 O O . VAL A 1 94 ? 1.131 2.185 13.379 1.00 97.19 94 VAL A O 1
ATOM 744 N N . VAL A 1 95 ? 3.173 2.380 12.478 1.00 96.81 95 VAL A N 1
ATOM 745 C CA . VAL A 1 95 ? 3.804 1.524 13.511 1.00 96.81 95 VAL A CA 1
ATOM 746 C C . VAL A 1 95 ? 3.764 2.112 14.911 1.00 96.81 95 VAL A C 1
ATOM 748 O O . VAL A 1 95 ? 3.795 1.367 15.879 1.00 96.81 95 VAL A O 1
ATOM 751 N N . SER A 1 96 ? 3.671 3.428 15.040 1.00 97.75 96 SER A N 1
ATOM 752 C CA . SER A 1 96 ? 3.599 4.097 16.342 1.00 97.75 96 SER A CA 1
ATOM 753 C C . SER A 1 96 ? 2.169 4.355 16.825 1.00 97.75 96 SER A C 1
ATOM 755 O O . SER A 1 96 ? 1.987 4.882 17.924 1.00 97.75 96 SER A O 1
ATOM 757 N N . ALA A 1 97 ? 1.154 4.015 16.022 1.00 98.06 97 ALA A N 1
ATOM 758 C CA . ALA A 1 97 ? -0.250 4.235 16.352 1.00 98.06 97 ALA A CA 1
ATOM 759 C C . ALA A 1 97 ? -0.657 3.512 17.644 1.00 98.06 97 ALA A C 1
ATOM 761 O O . ALA A 1 97 ? -0.090 2.486 18.005 1.00 98.06 97 ALA A O 1
ATOM 762 N N . ALA A 1 98 ? -1.662 4.043 18.344 1.00 97.81 98 ALA A N 1
ATOM 763 C CA . ALA A 1 98 ? -2.143 3.440 19.586 1.00 97.81 98 ALA A CA 1
ATOM 764 C C . ALA A 1 98 ? -3.002 2.189 19.341 1.00 97.81 98 ALA A C 1
ATOM 766 O O . ALA A 1 98 ? -2.877 1.189 20.049 1.00 97.81 98 ALA A O 1
ATOM 767 N N . ASP A 1 99 ? -3.866 2.251 18.330 1.00 97.44 99 ASP A N 1
ATOM 768 C CA . ASP A 1 99 ? -4.873 1.243 18.022 1.00 97.44 99 ASP A CA 1
ATOM 769 C C . ASP A 1 99 ? -5.196 1.213 16.521 1.00 97.44 99 ASP A C 1
ATOM 771 O O . ASP A 1 99 ? -4.751 2.068 15.747 1.00 97.44 99 ASP A O 1
ATOM 775 N N . LEU A 1 100 ? -5.971 0.210 16.103 1.00 96.94 100 LEU A N 1
ATOM 776 C CA . LEU A 1 100 ? -6.392 0.054 14.713 1.00 96.94 100 LEU A CA 1
ATOM 777 C C . LEU A 1 100 ? -7.141 1.292 14.202 1.00 96.94 100 LEU A C 1
ATOM 779 O O . LEU A 1 100 ? -6.904 1.718 13.078 1.00 96.94 100 LEU A O 1
ATOM 783 N N . GLY A 1 101 ? -8.004 1.909 15.010 1.00 97.06 101 GLY A N 1
ATOM 784 C CA . GLY A 1 101 ? -8.708 3.131 14.618 1.00 97.06 101 GLY A CA 1
ATOM 785 C C . GLY A 1 101 ? -7.748 4.269 14.251 1.00 97.06 101 GLY A C 1
ATOM 786 O O . GLY A 1 101 ? -7.956 4.967 13.256 1.00 97.06 101 GLY A O 1
ATOM 787 N N . ALA A 1 102 ? -6.666 4.440 15.013 1.00 97.75 102 ALA A N 1
ATOM 788 C CA . ALA A 1 102 ? -5.611 5.396 14.703 1.00 97.75 102 ALA A CA 1
ATOM 789 C C . ALA A 1 102 ? -4.871 5.031 13.408 1.00 97.75 102 ALA A C 1
ATOM 791 O O . ALA A 1 102 ? -4.634 5.920 12.591 1.00 97.75 102 ALA A O 1
ATOM 792 N N . VAL A 1 103 ? -4.587 3.745 13.174 1.00 97.50 103 VAL A N 1
ATOM 793 C CA . VAL A 1 103 ? -4.014 3.264 11.903 1.00 97.50 103 VAL A CA 1
ATOM 794 C C . VAL A 1 103 ? -4.916 3.629 10.723 1.00 97.50 103 VAL A C 1
ATOM 796 O O . VAL A 1 103 ? -4.441 4.236 9.766 1.00 97.50 103 VAL A O 1
ATOM 799 N N . LEU A 1 104 ? -6.220 3.339 10.791 1.00 97.62 104 LEU A N 1
ATOM 800 C CA . LEU A 1 104 ? -7.151 3.625 9.692 1.00 97.62 104 LEU A CA 1
ATOM 801 C C . LEU A 1 104 ? -7.210 5.125 9.358 1.00 97.62 104 LEU A C 1
ATOM 803 O O . LEU A 1 104 ? -7.198 5.490 8.182 1.00 97.62 104 LEU A O 1
ATOM 807 N N . ARG A 1 105 ? -7.193 5.997 10.377 1.00 97.44 105 ARG A N 1
ATOM 808 C CA . ARG A 1 105 ? -7.130 7.460 10.194 1.00 97.44 105 ARG A CA 1
ATOM 809 C C . ARG A 1 105 ? -5.817 7.933 9.565 1.00 97.44 105 ARG A C 1
ATOM 811 O O . ARG A 1 105 ? -5.820 8.889 8.791 1.00 97.44 105 ARG A O 1
ATOM 818 N N . VAL A 1 106 ? -4.689 7.292 9.888 1.00 97.38 106 VAL A N 1
ATOM 819 C CA . VAL A 1 106 ? -3.406 7.568 9.219 1.00 97.38 106 VAL A CA 1
ATOM 820 C C . VAL A 1 106 ? -3.496 7.184 7.746 1.00 97.38 106 VAL A C 1
ATOM 822 O O . VAL A 1 106 ? -3.155 7.993 6.885 1.00 97.38 106 VAL A O 1
ATOM 825 N N . LEU A 1 107 ? -3.993 5.986 7.440 1.00 96.56 107 LEU A N 1
ATOM 826 C CA . LEU A 1 107 ? -4.099 5.507 6.062 1.00 96.56 107 LEU A CA 1
ATOM 827 C C . LEU A 1 107 ? -4.987 6.426 5.213 1.00 96.56 107 LEU A C 1
ATOM 829 O O . LEU A 1 107 ? -4.550 6.868 4.151 1.00 96.56 107 LEU A O 1
ATOM 833 N N . SER A 1 108 ? -6.168 6.808 5.709 1.00 95.94 108 SER A N 1
ATOM 834 C CA . SER A 1 108 ? -7.065 7.718 4.982 1.00 95.94 108 SER A CA 1
ATOM 835 C C . SER A 1 108 ? -6.449 9.096 4.724 1.00 95.94 108 SER A C 1
ATOM 837 O O . SER A 1 108 ? -6.729 9.731 3.714 1.00 95.94 108 SER A O 1
ATOM 839 N N . ARG A 1 109 ? -5.582 9.575 5.623 1.00 94.19 109 ARG A N 1
ATOM 840 C CA . ARG A 1 109 ? -4.943 10.889 5.485 1.00 94.19 109 ARG A CA 1
ATOM 841 C C . ARG A 1 109 ? -3.716 10.876 4.570 1.00 94.19 109 ARG A C 1
ATOM 843 O O . ARG A 1 109 ? -3.493 11.853 3.863 1.00 94.19 109 ARG A O 1
ATOM 850 N N . PHE A 1 110 ? -2.891 9.830 4.615 1.00 93.44 110 PHE A N 1
ATOM 851 C CA . PHE A 1 110 ? -1.547 9.874 4.023 1.00 93.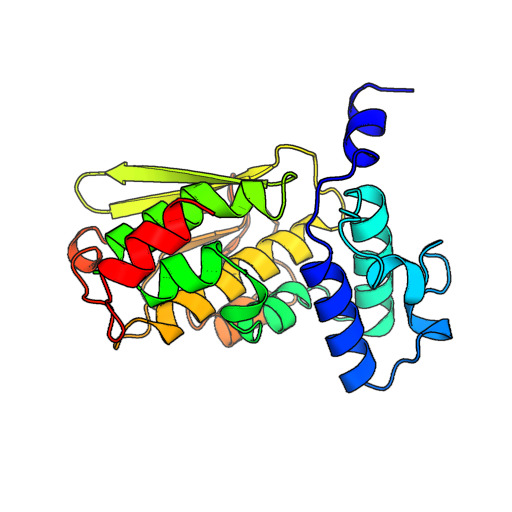44 110 PHE A CA 1
ATOM 852 C C . PHE A 1 110 ? -1.399 9.114 2.697 1.00 93.44 110 PHE A C 1
ATOM 854 O O . PHE A 1 110 ? -0.414 9.356 1.996 1.00 93.44 110 PHE A O 1
ATOM 861 N N . VAL A 1 111 ? -2.341 8.242 2.308 1.00 91.56 111 VAL A N 1
ATOM 862 C CA . VAL A 1 111 ? -2.261 7.534 1.011 1.00 91.56 111 VAL A CA 1
ATOM 863 C C . VAL A 1 111 ? -2.178 8.528 -0.155 1.00 91.56 111 VAL A C 1
ATOM 865 O O . VAL A 1 111 ? -1.204 8.491 -0.908 1.00 91.56 111 VAL A O 1
ATOM 868 N N . GLY A 1 112 ? -3.101 9.493 -0.229 1.00 91.75 112 GLY A N 1
ATOM 869 C CA . GLY A 1 112 ? -3.116 10.506 -1.296 1.00 91.75 112 GLY A CA 1
ATOM 870 C C . GLY A 1 112 ? -1.950 11.500 -1.253 1.00 91.75 112 GLY A C 1
ATOM 871 O O . GLY A 1 112 ? -1.618 12.115 -2.257 1.00 91.75 112 GLY A O 1
ATOM 872 N N . VAL A 1 113 ? -1.244 11.628 -0.123 1.00 91.62 113 VAL A N 1
ATOM 873 C CA . VAL A 1 113 ? -0.009 12.438 -0.050 1.00 91.62 113 VAL A CA 1
ATOM 874 C C . VAL A 1 113 ? 1.135 11.753 -0.805 1.00 91.62 113 VAL A C 1
ATOM 876 O O . VAL A 1 113 ? 1.999 12.402 -1.390 1.00 91.62 113 VAL A O 1
ATOM 879 N N . ARG A 1 114 ? 1.149 10.419 -0.782 1.00 92.12 114 ARG A N 1
ATOM 880 C CA . ARG A 1 114 ? 2.211 9.577 -1.341 1.00 92.12 114 ARG A CA 1
ATOM 881 C C . ARG A 1 114 ? 1.930 9.163 -2.786 1.00 92.12 114 ARG A C 1
ATOM 883 O O . ARG A 1 114 ? 2.874 8.980 -3.559 1.00 92.12 114 ARG A O 1
ATOM 890 N N . PHE A 1 115 ? 0.658 8.991 -3.122 1.00 95.38 115 PHE A N 1
ATOM 891 C CA . PHE A 1 115 ? 0.173 8.571 -4.429 1.00 95.38 115 PHE A CA 1
ATOM 892 C C . PHE A 1 115 ? -1.080 9.389 -4.760 1.00 95.38 115 PHE A C 1
ATOM 894 O O . PHE A 1 115 ? -2.196 8.945 -4.527 1.00 95.38 115 PHE A O 1
ATOM 901 N N . GLN A 1 116 ? -0.882 10.607 -5.266 1.00 96.00 116 GLN A N 1
ATOM 902 C CA . GLN A 1 116 ? -1.964 11.577 -5.487 1.00 96.00 116 GLN A CA 1
ATOM 903 C C . GLN A 1 116 ? -3.091 11.129 -6.435 1.00 96.00 116 GLN A C 1
ATOM 905 O O . GLN A 1 116 ? -4.202 11.605 -6.223 1.00 96.00 116 GLN A O 1
ATOM 910 N N . PRO A 1 117 ? -2.882 10.206 -7.400 1.00 96.69 117 PRO A N 1
ATOM 911 C CA . PRO A 1 117 ? -3.985 9.724 -8.231 1.00 96.69 117 PRO A CA 1
ATOM 912 C C . PRO A 1 117 ? -5.095 8.977 -7.508 1.00 96.69 117 PRO A C 1
ATOM 914 O O . PRO A 1 117 ? -6.137 8.721 -8.109 1.00 96.69 117 PRO A O 1
ATOM 917 N N . VAL A 1 118 ? -4.880 8.608 -6.244 1.00 96.25 118 VAL A N 1
ATOM 918 C CA . VAL A 1 118 ? -5.921 8.013 -5.414 1.00 96.25 118 VAL A CA 1
ATOM 919 C C . VAL A 1 118 ? -6.017 8.699 -4.061 1.00 96.25 118 VAL A C 1
ATOM 921 O O . VAL A 1 118 ? -5.019 9.093 -3.455 1.00 96.25 118 VAL A O 1
ATOM 924 N N . THR A 1 119 ? -7.228 8.765 -3.532 1.00 96.31 119 THR A N 1
ATOM 925 C CA . THR A 1 119 ? -7.502 9.155 -2.151 1.00 96.31 119 THR A CA 1
ATOM 926 C C . THR A 1 119 ? -8.234 8.033 -1.432 1.00 96.31 119 THR A C 1
ATOM 928 O O . THR A 1 119 ? -8.757 7.100 -2.039 1.00 96.31 119 THR A O 1
ATOM 931 N N . VAL A 1 120 ? -8.200 8.066 -0.100 1.00 97.12 120 VAL A N 1
ATOM 932 C CA . VAL A 1 120 ? -8.906 7.092 0.733 1.00 97.12 120 VAL A CA 1
ATOM 933 C C . VAL A 1 120 ? -9.784 7.850 1.711 1.00 97.12 120 VAL A C 1
ATOM 935 O O . VAL A 1 120 ? -9.299 8.565 2.585 1.00 97.12 120 VAL A O 1
ATOM 938 N N . HIS A 1 121 ? -11.089 7.658 1.588 1.00 97.50 121 HIS A N 1
ATOM 939 C CA . HIS A 1 121 ? -12.076 8.224 2.488 1.00 97.50 121 HIS A CA 1
ATOM 940 C C . HIS A 1 121 ? -12.390 7.237 3.604 1.00 97.50 121 HIS A C 1
ATOM 942 O O . HIS A 1 121 ? -12.661 6.065 3.355 1.00 97.50 121 HIS A O 1
ATOM 948 N N . LEU A 1 122 ? -12.376 7.727 4.841 1.00 97.69 122 LEU A N 1
ATOM 949 C CA . LEU A 1 122 ? -12.792 6.980 6.020 1.00 97.69 122 LEU A CA 1
ATOM 950 C C . LEU A 1 122 ? -14.189 7.441 6.425 1.00 97.69 122 LEU A C 1
ATOM 952 O O . LEU A 1 122 ? -14.394 8.627 6.692 1.00 97.69 122 LEU A O 1
ATOM 956 N N . ARG A 1 123 ? -15.133 6.508 6.520 1.00 97.88 123 ARG A N 1
ATOM 957 C CA . ARG A 1 123 ? -16.474 6.776 7.037 1.00 97.88 123 ARG A CA 1
ATOM 958 C C . ARG A 1 123 ? -16.781 5.860 8.210 1.00 97.88 123 ARG A C 1
ATOM 960 O O . ARG A 1 123 ? -16.784 4.640 8.063 1.00 97.88 123 ARG A O 1
ATOM 967 N N . GLU A 1 124 ? -17.054 6.460 9.361 1.00 96.25 124 GLU A N 1
ATOM 968 C CA . GLU A 1 124 ? -17.459 5.741 10.567 1.00 96.25 124 GLU A CA 1
ATOM 969 C C . GLU A 1 124 ? -18.987 5.558 10.577 1.00 96.25 124 GLU A C 1
ATOM 971 O O . GLU A 1 124 ? -19.749 6.511 10.405 1.00 96.25 124 GLU A O 1
ATOM 976 N N . GLU A 1 125 ? -19.433 4.317 10.748 1.00 95.38 125 GLU A N 1
ATOM 977 C CA . GLU A 1 125 ? -20.822 3.923 10.985 1.00 95.38 125 GLU A CA 1
ATOM 978 C C . GLU A 1 125 ? -20.943 3.282 12.382 1.00 95.38 125 GLU A C 1
ATOM 980 O O . GLU A 1 125 ? -19.927 2.900 12.968 1.00 95.38 125 GLU A O 1
ATOM 985 N N . PRO A 1 126 ? -22.162 3.096 12.927 1.00 94.56 126 PRO A N 1
ATOM 986 C CA . PRO A 1 126 ? -22.334 2.498 14.253 1.00 94.56 126 PRO A CA 1
ATOM 987 C C . PRO A 1 126 ? -21.685 1.113 14.428 1.00 94.56 126 PRO A C 1
ATOM 989 O O . PRO A 1 126 ? -21.144 0.825 15.491 1.00 94.56 126 PRO A O 1
ATOM 992 N N . GLU A 1 127 ? -21.723 0.258 13.400 1.00 96.44 127 GLU A N 1
ATOM 993 C CA . GLU A 1 127 ? -21.254 -1.137 13.496 1.00 96.44 127 GLU A CA 1
ATOM 994 C C . GLU A 1 127 ? -19.943 -1.407 12.749 1.00 96.44 127 GLU A C 1
ATOM 996 O O . GLU A 1 127 ? -19.313 -2.450 12.947 1.00 96.44 127 GLU A O 1
ATOM 1001 N N . ARG A 1 128 ? -19.497 -0.477 11.900 1.00 96.56 128 ARG A N 1
ATOM 1002 C CA . ARG A 1 128 ? -18.317 -0.650 11.045 1.00 96.56 128 ARG A CA 1
ATOM 1003 C C . ARG A 1 128 ? -17.694 0.680 10.646 1.00 96.56 128 ARG A C 1
ATOM 1005 O O . ARG A 1 128 ? -18.319 1.728 10.706 1.00 96.56 128 ARG A O 1
ATOM 1012 N N . VAL A 1 129 ? -16.464 0.612 10.170 1.00 97.50 129 VAL A N 1
ATOM 1013 C CA . VAL A 1 129 ? -15.771 1.693 9.478 1.00 97.50 129 VAL A CA 1
ATOM 1014 C C . VAL A 1 129 ? -15.509 1.241 8.057 1.00 97.50 129 VAL A C 1
ATOM 1016 O O . VAL A 1 129 ? -15.056 0.119 7.836 1.00 97.50 129 VAL A O 1
ATOM 1019 N N . VAL A 1 130 ? -15.806 2.106 7.096 1.00 97.94 130 VAL A N 1
ATOM 1020 C CA . VAL A 1 130 ? -15.608 1.830 5.675 1.00 97.94 130 VAL A CA 1
ATOM 1021 C C . VAL A 1 130 ? -14.491 2.726 5.164 1.00 97.94 130 VAL A C 1
ATOM 1023 O O . VAL A 1 130 ? -14.594 3.951 5.248 1.00 97.94 130 VAL A O 1
ATOM 1026 N N . LEU A 1 131 ? -13.429 2.110 4.648 1.00 98.31 131 LEU A N 1
ATOM 1027 C CA . LEU A 1 131 ? -12.450 2.789 3.810 1.00 98.31 131 LEU A CA 1
ATOM 1028 C C . LEU A 1 131 ? -12.898 2.646 2.363 1.00 98.31 131 LEU A C 1
ATOM 1030 O O . LEU A 1 131 ? -13.075 1.522 1.900 1.00 98.31 131 LEU A O 1
ATOM 1034 N N . THR A 1 132 ? -13.052 3.761 1.663 1.00 98.19 132 THR A N 1
ATOM 1035 C CA . THR A 1 132 ? -13.350 3.790 0.229 1.00 98.19 132 THR A CA 1
ATOM 1036 C C . THR A 1 132 ? -12.184 4.441 -0.484 1.00 98.19 132 THR A C 1
ATOM 1038 O O . THR A 1 132 ? -11.809 5.556 -0.128 1.00 98.19 132 THR A O 1
ATOM 1041 N N . MET A 1 133 ? -11.612 3.763 -1.473 1.00 97.69 133 MET A N 1
ATOM 1042 C CA . MET A 1 133 ? -10.621 4.388 -2.341 1.00 97.69 133 MET A CA 1
ATOM 1043 C C . MET A 1 133 ? -11.321 5.065 -3.517 1.00 97.69 133 MET A C 1
ATOM 1045 O O . MET A 1 133 ? -12.193 4.463 -4.148 1.00 97.69 133 MET A O 1
ATOM 1049 N N . GLU A 1 134 ? -10.921 6.296 -3.802 1.00 96.44 134 GLU A N 1
ATOM 1050 C CA . GLU A 1 134 ? -11.422 7.108 -4.906 1.00 96.44 134 GLU A CA 1
ATOM 1051 C C . GLU A 1 134 ? -10.274 7.435 -5.867 1.00 96.44 134 GLU A C 1
ATOM 1053 O O . GLU A 1 134 ? -9.139 7.659 -5.444 1.00 96.44 134 GLU A O 1
ATOM 1058 N N . GLU A 1 135 ? -10.560 7.394 -7.168 1.00 95.44 135 GLU A N 1
ATOM 1059 C CA . GLU A 1 135 ? -9.616 7.777 -8.218 1.00 95.44 135 GLU A CA 1
ATOM 1060 C C . GLU A 1 135 ? -9.752 9.278 -8.482 1.00 95.44 135 GLU A C 1
ATOM 1062 O O . GLU A 1 135 ? -10.759 9.726 -9.026 1.00 95.44 135 GLU A O 1
ATOM 1067 N N . GLU A 1 136 ? -8.725 10.048 -8.127 1.00 95.19 136 GLU A N 1
ATOM 1068 C CA . GLU A 1 136 ? -8.637 11.477 -8.464 1.00 95.19 136 GLU A CA 1
ATOM 1069 C C . GLU A 1 136 ? -8.274 11.664 -9.944 1.00 95.19 136 GLU A C 1
ATOM 1071 O O . GLU A 1 136 ? -8.689 12.619 -10.607 1.00 95.19 136 GLU A O 1
ATOM 1076 N N . GLU A 1 137 ? -7.518 10.709 -10.490 1.00 94.81 137 GLU A N 1
ATOM 1077 C CA . GLU A 1 137 ? -7.274 10.568 -11.917 1.00 94.81 137 GLU 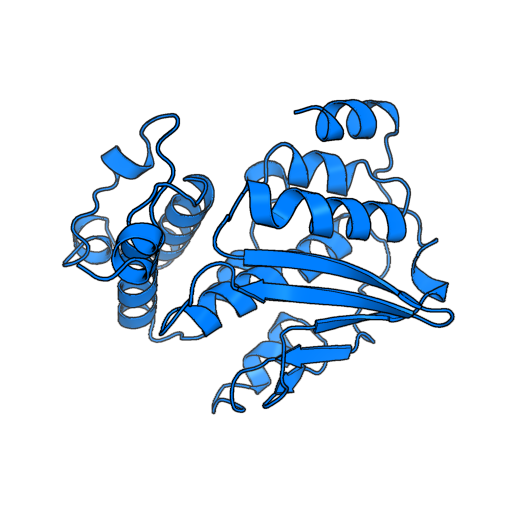A CA 1
ATOM 1078 C C . GLU A 1 137 ? -7.595 9.143 -12.373 1.00 94.81 137 GLU A C 1
ATOM 1080 O O . GLU A 1 137 ? -7.184 8.177 -11.735 1.00 94.81 137 GLU A O 1
ATOM 1085 N N . ASP A 1 138 ? -8.276 9.017 -13.517 1.00 94.44 138 ASP A N 1
ATOM 1086 C CA . ASP A 1 138 ? -8.646 7.724 -14.111 1.00 94.44 138 ASP A CA 1
ATOM 1087 C C . ASP A 1 138 ? -7.419 6.821 -14.262 1.00 94.44 138 ASP A C 1
ATOM 1089 O O . ASP A 1 138 ? -6.527 7.120 -15.049 1.00 94.44 138 ASP A O 1
ATOM 1093 N N . LEU A 1 139 ? -7.347 5.715 -13.527 1.00 95.25 139 LEU A N 1
ATOM 1094 C CA . LEU A 1 139 ? -6.181 4.829 -13.551 1.00 95.25 139 LEU A CA 1
ATOM 1095 C C . LEU A 1 139 ? -6.088 3.977 -14.827 1.00 95.25 139 LEU A C 1
ATOM 1097 O O . LEU A 1 139 ? -5.054 3.351 -15.060 1.00 95.25 139 LEU A O 1
ATOM 1101 N N . GLU A 1 140 ? -7.126 3.983 -15.667 1.00 95.06 140 GLU A N 1
ATOM 1102 C CA . GLU A 1 140 ? -7.196 3.248 -16.933 1.00 95.06 140 GLU A CA 1
ATOM 1103 C C . GLU A 1 140 ? -6.752 1.777 -16.754 1.00 95.06 140 GLU A C 1
ATOM 1105 O O . GLU A 1 140 ? -7.258 1.065 -15.881 1.00 95.06 140 GLU A O 1
ATOM 1110 N N . GLU A 1 141 ? -5.811 1.298 -17.563 1.00 93.88 141 GLU A N 1
ATOM 1111 C CA . GLU A 1 141 ? -5.359 -0.092 -17.577 1.00 93.88 141 GLU A CA 1
ATOM 1112 C C . GLU A 1 141 ? -4.511 -0.505 -16.366 1.00 93.88 141 GLU A C 1
ATOM 1114 O O . GLU A 1 141 ? -4.320 -1.696 -16.141 1.00 93.88 141 GLU A O 1
ATOM 1119 N N . VAL A 1 142 ? -4.007 0.444 -15.568 1.00 96.56 142 VAL A N 1
ATOM 1120 C CA . VAL A 1 142 ? -3.184 0.128 -14.383 1.00 96.56 142 VAL A CA 1
ATOM 1121 C C . VAL A 1 142 ? -3.976 0.117 -13.080 1.00 96.56 142 VAL A C 1
ATOM 1123 O O . VAL A 1 142 ? -3.410 -0.137 -12.015 1.00 96.56 142 VAL A O 1
ATOM 1126 N N . ARG A 1 143 ? -5.292 0.343 -13.161 1.00 96.06 143 ARG A N 1
ATOM 1127 C CA . ARG A 1 143 ? -6.226 0.312 -12.031 1.00 96.06 143 ARG A CA 1
ATOM 1128 C C . ARG A 1 143 ? -6.078 -0.939 -11.178 1.00 96.06 143 ARG A C 1
ATOM 1130 O O . ARG A 1 143 ? -5.986 -0.838 -9.960 1.00 96.06 143 ARG A O 1
ATOM 1137 N N . GLU A 1 144 ? -6.027 -2.113 -11.804 1.00 95.88 144 GLU A N 1
ATOM 1138 C CA . GLU A 1 144 ? -5.936 -3.373 -11.067 1.00 95.88 144 GLU A CA 1
ATOM 1139 C C . GLU A 1 144 ? -4.649 -3.459 -10.236 1.00 95.88 144 GLU A C 1
ATOM 1141 O O . GLU A 1 144 ? -4.704 -3.750 -9.041 1.00 95.88 144 GLU A O 1
ATOM 1146 N N . TYR A 1 145 ? -3.505 -3.118 -10.835 1.00 97.75 145 TYR A N 1
ATOM 1147 C CA . TYR A 1 145 ? -2.225 -3.076 -10.132 1.00 97.75 145 TYR A CA 1
ATOM 1148 C C . TYR A 1 145 ? -2.274 -2.123 -8.933 1.00 97.75 145 TYR A C 1
ATOM 1150 O O . TYR A 1 145 ? -1.844 -2.482 -7.837 1.00 97.75 145 TYR A O 1
ATOM 1158 N N . VAL A 1 146 ? -2.794 -0.905 -9.124 1.00 97.56 146 VAL A N 1
ATOM 1159 C CA . VAL A 1 146 ? -2.842 0.111 -8.061 1.00 97.56 146 VAL A CA 1
ATOM 1160 C C . VAL A 1 146 ? -3.772 -0.334 -6.931 1.00 97.56 146 VAL A C 1
ATOM 1162 O O . VAL A 1 146 ? -3.365 -0.299 -5.769 1.00 97.56 146 VAL A O 1
ATOM 1165 N N . ASN A 1 147 ? -4.967 -0.832 -7.258 1.00 96.75 147 ASN A N 1
ATOM 1166 C CA . ASN A 1 147 ? -5.927 -1.343 -6.277 1.00 96.75 147 ASN A CA 1
ATOM 1167 C C . ASN A 1 147 ? -5.338 -2.517 -5.488 1.00 96.75 147 ASN A C 1
ATOM 1169 O O . ASN A 1 147 ? -5.407 -2.535 -4.258 1.00 96.75 147 ASN A O 1
ATOM 1173 N N . GLY A 1 148 ? -4.707 -3.468 -6.182 1.00 97.12 148 GLY A N 1
ATOM 1174 C CA . GLY A 1 148 ? -4.024 -4.599 -5.562 1.00 97.12 148 GLY A CA 1
ATOM 1175 C C . GLY A 1 148 ? -2.897 -4.151 -4.629 1.00 97.12 148 GLY A C 1
ATOM 1176 O O . GLY A 1 148 ? -2.823 -4.611 -3.491 1.00 97.12 148 GLY A O 1
ATOM 1177 N N . ALA A 1 149 ? -2.063 -3.201 -5.056 1.00 97.88 149 ALA A N 1
ATOM 1178 C CA . ALA A 1 149 ? -0.988 -2.667 -4.224 1.00 97.88 149 ALA A CA 1
ATOM 1179 C C . ALA A 1 149 ? -1.515 -1.992 -2.952 1.00 97.88 149 ALA A C 1
ATOM 1181 O O . ALA A 1 149 ? -1.013 -2.272 -1.864 1.00 97.88 149 ALA A O 1
ATOM 1182 N N . VAL A 1 150 ? -2.556 -1.160 -3.063 1.00 96.31 150 VAL A N 1
ATOM 1183 C CA . VAL A 1 150 ? -3.184 -0.501 -1.907 1.00 96.31 150 VAL A CA 1
ATOM 1184 C C . VAL A 1 150 ? -3.779 -1.528 -0.942 1.00 96.31 150 VAL A C 1
ATOM 1186 O O . VAL A 1 150 ? -3.521 -1.446 0.261 1.00 96.31 150 VAL A O 1
ATOM 1189 N N . LEU A 1 151 ? -4.517 -2.523 -1.449 1.00 96.56 151 LEU A N 1
ATOM 1190 C CA . LEU A 1 151 ? -5.087 -3.592 -0.626 1.00 96.56 151 LEU A CA 1
ATOM 1191 C C . LEU A 1 151 ? -4.001 -4.399 0.088 1.00 96.56 151 LEU A C 1
ATOM 1193 O O . LEU A 1 151 ? -4.040 -4.545 1.308 1.00 96.56 151 LEU A O 1
ATOM 1197 N N . ALA A 1 152 ? -3.009 -4.905 -0.640 1.00 97.31 152 ALA A N 1
ATOM 1198 C CA . ALA A 1 152 ? -1.972 -5.735 -0.042 1.00 97.31 152 ALA A CA 1
ATOM 1199 C C . ALA A 1 152 ? -1.127 -4.952 0.975 1.00 97.31 152 ALA A C 1
ATOM 1201 O O . ALA A 1 152 ? -0.829 -5.476 2.048 1.00 97.31 152 ALA A O 1
ATOM 1202 N N . THR A 1 153 ? -0.827 -3.677 0.703 1.00 97.12 153 THR A N 1
ATOM 1203 C CA . THR A 1 153 ? -0.191 -2.784 1.681 1.00 97.12 153 THR A CA 1
ATOM 1204 C C . THR A 1 153 ? -1.058 -2.588 2.924 1.00 97.12 153 THR A C 1
ATOM 1206 O O . THR A 1 153 ? -0.531 -2.641 4.031 1.00 97.12 153 THR A O 1
ATOM 1209 N N . PHE A 1 154 ? -2.374 -2.397 2.784 1.00 96.44 154 PHE A N 1
ATOM 1210 C CA . PHE A 1 154 ? -3.279 -2.265 3.930 1.00 96.44 154 PHE A CA 1
ATOM 1211 C C . PHE A 1 154 ? -3.183 -3.474 4.872 1.00 96.44 154 PHE A C 1
ATOM 1213 O O . PHE A 1 154 ? -2.949 -3.306 6.072 1.00 96.44 154 PHE A O 1
ATOM 1220 N N . PHE A 1 155 ? -3.301 -4.692 4.332 1.00 96.19 155 PHE A N 1
ATOM 1221 C CA . PHE A 1 155 ? -3.211 -5.912 5.139 1.00 96.19 155 PHE A CA 1
ATOM 1222 C C . PHE A 1 155 ? -1.810 -6.109 5.725 1.00 96.19 155 PHE A C 1
ATOM 1224 O O . PHE A 1 155 ? -1.694 -6.431 6.907 1.00 96.19 155 PHE A O 1
ATOM 1231 N N . HIS A 1 156 ? -0.755 -5.854 4.944 1.00 96.19 156 HIS A N 1
ATOM 1232 C CA . HIS A 1 156 ? 0.629 -5.957 5.412 1.00 96.19 156 HIS A CA 1
ATOM 1233 C C . HIS A 1 156 ? 0.910 -5.027 6.601 1.00 96.19 156 HIS A C 1
ATOM 1235 O O . HIS A 1 156 ? 1.481 -5.443 7.613 1.00 96.19 156 HIS A O 1
ATOM 1241 N N . LEU A 1 157 ? 0.475 -3.769 6.510 1.00 95.88 157 LEU A N 1
ATOM 1242 C CA . LEU A 1 157 ? 0.671 -2.776 7.561 1.00 95.88 157 LEU A CA 1
ATOM 1243 C C . LEU A 1 157 ? -0.087 -3.138 8.843 1.00 95.88 157 LEU A C 1
ATOM 1245 O O . LEU A 1 157 ? 0.480 -3.043 9.929 1.00 95.88 157 LEU A O 1
ATOM 1249 N N . ILE A 1 158 ? -1.334 -3.600 8.731 1.00 94.69 158 ILE A N 1
ATOM 1250 C CA . ILE A 1 158 ? -2.127 -4.033 9.890 1.00 94.69 158 ILE A CA 1
ATOM 1251 C C . ILE A 1 158 ? -1.517 -5.264 10.555 1.00 94.69 158 ILE A C 1
ATOM 1253 O O . ILE A 1 158 ? -1.395 -5.296 11.781 1.00 94.69 158 ILE A O 1
ATOM 1257 N N . ASP A 1 159 ? -1.096 -6.255 9.772 1.00 94.19 159 ASP A N 1
ATOM 1258 C CA . ASP A 1 159 ? -0.441 -7.453 10.300 1.00 94.19 159 ASP A CA 1
ATOM 1259 C C . ASP A 1 159 ? 0.886 -7.130 10.995 1.00 94.19 159 ASP A C 1
ATOM 1261 O O . ASP A 1 159 ? 1.287 -7.834 11.918 1.00 94.19 159 ASP A O 1
ATOM 1265 N N . THR A 1 160 ? 1.565 -6.066 10.563 1.00 94.44 160 THR A N 1
ATOM 1266 C CA . THR A 1 160 ? 2.828 -5.627 11.167 1.00 94.44 160 THR A CA 1
ATOM 1267 C C . THR A 1 160 ? 2.623 -5.041 12.565 1.00 94.44 160 THR A C 1
ATOM 1269 O O . THR A 1 160 ? 3.506 -5.158 13.414 1.00 94.44 160 THR A O 1
ATOM 1272 N N . VAL A 1 161 ? 1.477 -4.404 12.821 1.00 94.88 161 VAL A N 1
ATOM 1273 C CA . VAL A 1 161 ? 1.250 -3.629 14.055 1.00 94.88 161 VAL A CA 1
ATOM 1274 C C . VAL A 1 161 ? 0.260 -4.274 15.014 1.00 94.88 161 VAL A C 1
ATOM 1276 O O . VAL A 1 161 ? 0.253 -3.926 16.191 1.00 94.88 161 VAL A O 1
ATOM 1279 N N . THR A 1 162 ? -0.562 -5.217 14.561 1.00 92.56 162 THR A N 1
ATOM 1280 C CA . THR A 1 162 ? -1.577 -5.880 15.392 1.00 92.56 162 THR A CA 1
ATOM 1281 C C . THR A 1 162 ? -1.220 -7.342 15.663 1.00 92.56 162 THR A C 1
ATOM 1283 O O . THR A 1 162 ? -0.579 -8.010 14.861 1.00 92.56 162 THR A O 1
ATOM 1286 N N . SER A 1 163 ? -1.658 -7.878 16.806 1.00 85.38 163 SER A N 1
ATOM 1287 C CA . SER A 1 163 ? -1.460 -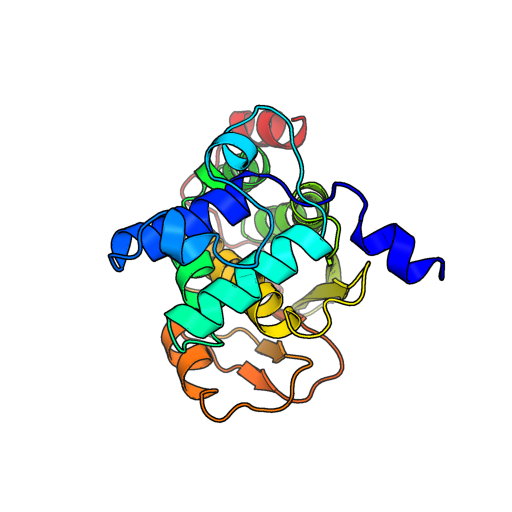9.298 17.151 1.00 85.38 163 SER A CA 1
ATOM 1288 C C . SER A 1 163 ? -2.434 -10.251 16.453 1.00 85.38 163 SER A C 1
ATOM 1290 O O . SER A 1 163 ? -2.266 -11.469 16.528 1.00 85.38 163 SER A O 1
ATOM 1292 N N . ARG A 1 164 ? -3.467 -9.717 15.791 1.00 82.75 164 ARG A N 1
ATOM 1293 C CA . ARG A 1 164 ? -4.506 -10.483 15.101 1.00 82.75 164 ARG A CA 1
ATOM 1294 C C . ARG A 1 164 ? -4.467 -10.170 13.614 1.00 82.75 164 ARG A C 1
ATOM 1296 O O . ARG A 1 164 ? -4.659 -9.029 13.218 1.00 82.75 164 ARG A O 1
ATOM 1303 N N . ARG A 1 165 ? -4.385 -11.211 12.787 1.00 84.25 165 ARG A N 1
ATOM 1304 C CA . ARG A 1 165 ? -4.628 -11.078 11.348 1.00 84.25 165 ARG A CA 1
ATOM 1305 C C . ARG A 1 165 ? -6.106 -10.788 11.101 1.00 84.25 165 ARG A C 1
ATOM 1307 O O . ARG A 1 165 ? -6.966 -11.613 11.413 1.00 84.25 165 ARG A O 1
ATOM 1314 N N . LEU A 1 166 ? -6.409 -9.616 10.553 1.00 84.94 166 LEU A N 1
ATOM 1315 C CA . LEU A 1 166 ? -7.779 -9.224 10.226 1.00 84.94 166 LEU A CA 1
ATOM 1316 C C . LEU A 1 166 ? -8.183 -9.860 8.899 1.00 84.94 166 LEU A C 1
ATOM 1318 O O . LEU A 1 166 ? -7.937 -9.282 7.851 1.00 84.94 166 LEU A O 1
ATOM 1322 N N . ARG A 1 167 ? -8.730 -11.077 8.933 1.00 87.69 167 ARG A N 1
ATOM 1323 C CA . ARG A 1 167 ? -9.123 -11.829 7.725 1.00 87.69 167 ARG A CA 1
ATOM 1324 C C . ARG A 1 167 ? -10.627 -11.959 7.514 1.00 87.69 167 ARG A C 1
ATOM 1326 O O . ARG A 1 167 ? -11.064 -12.296 6.423 1.00 87.69 167 ARG A O 1
ATOM 1333 N N . ASP A 1 168 ? -11.404 -11.565 8.514 1.00 86.88 168 ASP A N 1
ATOM 1334 C CA . ASP A 1 168 ? -12.869 -11.554 8.475 1.00 86.88 168 ASP A CA 1
ATOM 1335 C C . ASP A 1 168 ? -13.422 -10.207 7.956 1.00 86.88 168 ASP A C 1
ATOM 1337 O O . ASP A 1 168 ? -14.512 -9.785 8.338 1.00 86.88 168 ASP A O 1
ATOM 1341 N N . LEU A 1 169 ? -12.638 -9.480 7.150 1.00 92.75 169 LEU A N 1
ATOM 1342 C CA . LEU A 1 169 ? -13.026 -8.184 6.587 1.00 92.75 169 LEU A CA 1
ATOM 1343 C C . LEU A 1 169 ? -13.831 -8.370 5.299 1.00 92.75 169 LEU A C 1
ATOM 1345 O O . LEU A 1 169 ? -13.673 -9.366 4.594 1.00 92.75 169 LEU A O 1
ATOM 1349 N N . VAL A 1 170 ? -14.657 -7.379 4.965 1.00 93.06 170 VAL A N 1
ATOM 1350 C CA . VAL A 1 170 ? -15.331 -7.331 3.663 1.00 93.06 170 VAL A CA 1
ATOM 1351 C C . VAL A 1 170 ? -14.518 -6.440 2.735 1.00 93.06 170 VAL A C 1
ATOM 1353 O O . VAL A 1 170 ? -14.428 -5.233 2.959 1.00 93.06 170 VAL A O 1
ATOM 1356 N N . VAL A 1 171 ? -13.938 -7.038 1.695 1.00 96.94 171 VAL A N 1
ATOM 1357 C CA . VAL A 1 171 ? -13.240 -6.315 0.628 1.00 96.94 171 VAL A CA 1
ATOM 1358 C C . VAL A 1 171 ? -14.092 -6.344 -0.634 1.00 96.94 171 VAL A C 1
ATOM 1360 O O . VAL A 1 171 ? -14.556 -7.407 -1.048 1.00 96.94 171 VAL A O 1
ATOM 1363 N N . SER A 1 172 ? -14.282 -5.182 -1.250 1.00 97.56 172 SER A N 1
ATOM 1364 C CA . SER A 1 172 ? -15.003 -5.028 -2.517 1.00 97.56 172 SER A CA 1
ATOM 1365 C C . SER A 1 172 ? -14.086 -4.406 -3.559 1.00 97.56 172 SER A C 1
ATOM 1367 O O . SER A 1 172 ? -13.397 -3.446 -3.234 1.00 97.56 172 SER A O 1
ATOM 1369 N N . MET A 1 173 ? -14.100 -4.914 -4.788 1.00 96.38 173 MET A N 1
ATOM 1370 C CA . MET A 1 173 ? -13.289 -4.471 -5.922 1.00 96.38 173 MET A CA 1
ATOM 1371 C C . MET A 1 173 ? -14.191 -3.975 -7.064 1.00 96.38 173 MET A C 1
ATOM 1373 O O . MET A 1 173 ? -15.089 -4.710 -7.486 1.00 96.38 173 MET A O 1
ATOM 1377 N N . PRO A 1 174 ? -13.920 -2.786 -7.642 1.00 94.31 174 PRO A N 1
ATOM 1378 C CA . PRO A 1 174 ? -14.734 -2.217 -8.716 1.00 94.31 174 PRO A CA 1
ATOM 1379 C C . PRO A 1 174 ? -14.427 -2.809 -10.099 1.00 94.31 174 PRO A C 1
ATOM 1381 O O . PRO A 1 174 ? -14.890 -2.310 -11.121 1.00 94.31 174 PRO A O 1
ATOM 1384 N N . THR A 1 175 ? -13.600 -3.850 -10.153 1.00 90.88 175 THR A N 1
ATOM 1385 C CA . THR A 1 175 ? -13.244 -4.557 -11.381 1.00 90.88 175 THR A CA 1
ATOM 1386 C C . THR A 1 175 ? -14.122 -5.796 -11.539 1.00 90.88 175 THR A C 1
ATOM 1388 O O . THR A 1 175 ? -14.503 -6.389 -10.525 1.00 90.88 175 THR A O 1
ATOM 1391 N N . PRO A 1 176 ? -14.432 -6.229 -12.776 1.00 94.50 176 PRO A N 1
ATOM 1392 C CA . PRO A 1 176 ? -14.999 -7.554 -13.010 1.00 94.50 176 PRO A CA 1
ATOM 1393 C C . PRO A 1 176 ? -14.147 -8.638 -12.348 1.00 94.50 176 PRO A C 1
ATOM 1395 O O . PRO A 1 176 ? -12.945 -8.446 -12.160 1.00 94.50 176 PRO A O 1
ATOM 1398 N N . GLU A 1 177 ? -14.769 -9.760 -11.999 1.00 96.19 177 GLU A N 1
ATOM 1399 C CA . GLU A 1 177 ? -14.052 -10.907 -11.447 1.00 96.19 177 GLU A CA 1
ATOM 1400 C C . GLU A 1 177 ? -13.062 -11.446 -12.492 1.00 96.19 177 GLU A C 1
ATOM 1402 O O . GLU A 1 177 ? -13.499 -11.840 -13.579 1.00 96.19 177 GLU A O 1
ATOM 1407 N N . PRO A 1 178 ? -11.742 -11.412 -12.224 1.00 95.25 178 PRO A N 1
ATOM 1408 C CA . PRO A 1 178 ? -10.754 -11.899 -13.175 1.00 95.25 178 PRO A CA 1
ATOM 1409 C C . PRO A 1 178 ? -10.588 -13.420 -13.076 1.00 95.25 178 PRO A C 1
ATOM 1411 O O . PRO A 1 178 ? -10.898 -14.029 -12.055 1.00 95.25 178 PRO A O 1
ATOM 1414 N N . GLU A 1 179 ? -9.989 -14.038 -14.098 1.00 96.88 179 GLU A N 1
ATOM 1415 C CA . GLU A 1 179 ? -9.666 -15.478 -14.087 1.00 96.88 179 GLU A CA 1
ATOM 1416 C C . GLU A 1 179 ? -8.727 -15.875 -12.930 1.00 96.88 179 GLU A C 1
ATOM 1418 O O . GLU A 1 179 ? -8.726 -17.019 -12.488 1.00 96.88 179 GLU A O 1
ATOM 1423 N N . TRP A 1 180 ? -7.954 -14.922 -12.403 1.00 96.19 180 TRP A N 1
ATOM 1424 C CA . TRP A 1 180 ? -7.049 -15.085 -11.261 1.00 96.19 180 TRP A CA 1
ATOM 1425 C C . TRP A 1 180 ? -7.633 -14.554 -9.939 1.00 96.19 180 TRP A C 1
ATOM 1427 O O . TRP A 1 180 ? -6.881 -14.200 -9.030 1.00 96.19 180 TRP A O 1
ATOM 1437 N N . ALA A 1 181 ? -8.961 -14.476 -9.797 1.00 95.81 181 ALA A N 1
ATOM 1438 C CA . ALA A 1 181 ? -9.613 -13.989 -8.576 1.00 95.81 181 ALA A CA 1
ATOM 1439 C C . ALA A 1 181 ? -9.136 -14.718 -7.303 1.00 95.81 181 ALA A C 1
ATOM 1441 O O . ALA A 1 181 ? -8.951 -14.086 -6.261 1.00 95.81 181 ALA A O 1
ATOM 1442 N N . GLU A 1 182 ? -8.849 -16.022 -7.395 1.00 95.56 182 GLU A N 1
ATOM 1443 C CA . GLU A 1 182 ? -8.340 -16.829 -6.276 1.00 95.56 182 GLU A CA 1
ATOM 1444 C C . GLU A 1 182 ? -7.013 -16.300 -5.706 1.00 95.56 182 GLU A C 1
ATOM 1446 O O . GLU A 1 182 ? -6.793 -1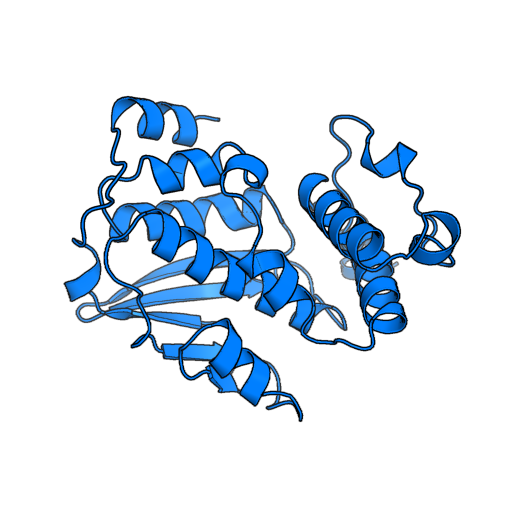6.371 -4.494 1.00 95.56 182 GLU A O 1
ATOM 1451 N N . VAL A 1 183 ? -6.169 -15.677 -6.540 1.00 96.62 183 VAL A N 1
ATOM 1452 C CA . VAL A 1 183 ? -4.886 -15.088 -6.122 1.00 96.62 183 VAL A CA 1
ATOM 1453 C C . VAL A 1 183 ? -5.092 -13.976 -5.090 1.00 96.62 183 VAL A C 1
ATOM 1455 O O . VAL A 1 183 ? -4.293 -13.827 -4.163 1.00 96.62 183 VAL A O 1
ATOM 1458 N N . TYR A 1 184 ? -6.184 -13.211 -5.196 1.00 95.75 184 TYR A N 1
ATOM 1459 C CA . TYR A 1 184 ? -6.517 -12.184 -4.209 1.00 95.75 184 TYR A CA 1
ATOM 1460 C C . TYR A 1 184 ? -6.826 -12.807 -2.850 1.00 95.75 184 TYR A C 1
ATOM 1462 O O . TYR A 1 184 ? -6.297 -12.359 -1.833 1.00 95.75 184 TYR A O 1
ATOM 1470 N N . THR A 1 185 ? -7.648 -13.856 -2.816 1.00 92.81 185 THR A N 1
ATOM 1471 C CA . THR A 1 185 ? -7.990 -14.532 -1.561 1.00 92.81 185 THR A CA 1
ATOM 1472 C C . THR A 1 185 ? -6.786 -15.240 -0.949 1.00 92.81 185 THR A C 1
ATOM 1474 O O . THR A 1 185 ? -6.602 -15.148 0.263 1.00 92.81 185 THR A O 1
ATOM 1477 N N . GLU A 1 186 ? -5.928 -15.869 -1.755 1.00 94.06 186 GLU A N 1
ATOM 1478 C CA . GLU A 1 186 ? -4.688 -16.489 -1.276 1.00 94.06 186 GLU A CA 1
ATOM 1479 C C . GLU A 1 186 ? -3.751 -15.456 -0.632 1.00 94.06 186 GLU A C 1
ATOM 1481 O O . GLU A 1 186 ? -3.314 -15.631 0.508 1.00 94.06 186 GLU A O 1
ATOM 1486 N N . LYS A 1 187 ? -3.469 -14.351 -1.335 1.00 93.44 187 LYS A N 1
ATOM 1487 C CA . LYS A 1 187 ? -2.497 -13.346 -0.880 1.00 93.44 187 LYS A CA 1
ATOM 1488 C C . LYS A 1 187 ? -3.022 -12.488 0.268 1.00 93.44 187 LYS A C 1
ATOM 1490 O O . LYS A 1 187 ? -2.283 -12.209 1.211 1.00 93.44 187 LYS A O 1
ATOM 1495 N N . LEU A 1 188 ? -4.286 -12.067 0.213 1.00 93.06 188 LEU A N 1
ATOM 1496 C CA . LEU A 1 188 ? -4.884 -11.227 1.256 1.00 93.06 188 LEU A CA 1
ATOM 1497 C C . LEU A 1 188 ? -5.360 -12.056 2.453 1.00 93.06 188 LEU A C 1
ATOM 1499 O O . LEU A 1 188 ? -5.476 -11.532 3.558 1.00 93.06 188 LEU A O 1
ATOM 1503 N N . GLY A 1 189 ? -5.632 -13.348 2.258 1.00 91.44 189 GLY A N 1
ATOM 1504 C CA . GLY A 1 189 ? -6.204 -14.237 3.264 1.00 91.44 189 GLY A CA 1
ATOM 1505 C C . GLY A 1 189 ? -7.657 -13.913 3.621 1.00 91.44 189 GLY A C 1
ATOM 1506 O O . GLY A 1 189 ? -8.111 -14.356 4.670 1.00 91.44 189 GLY A O 1
ATOM 1507 N N . CYS A 1 190 ? -8.362 -13.113 2.813 1.00 90.69 190 CYS A N 1
ATOM 1508 C CA . CYS A 1 190 ? -9.771 -12.769 3.012 1.00 90.69 190 CYS A CA 1
ATOM 1509 C C . CYS A 1 190 ? -10.556 -12.823 1.685 1.00 90.69 190 CYS A C 1
ATOM 1511 O O . CYS A 1 190 ? -9.961 -12.659 0.614 1.00 90.69 190 CYS A O 1
ATOM 1513 N N . PRO A 1 191 ? -11.880 -13.061 1.724 1.00 89.12 191 PRO A N 1
ATOM 1514 C CA . PRO A 1 191 ? -12.710 -13.050 0.523 1.00 89.12 191 PRO A CA 1
ATOM 1515 C C . PRO A 1 191 ? -12.797 -11.653 -0.104 1.00 89.12 191 PRO A C 1
ATOM 1517 O O . PRO A 1 191 ? -12.987 -10.660 0.599 1.00 89.12 191 PRO A O 1
ATOM 1520 N N . VAL A 1 192 ? -12.741 -11.592 -1.436 1.00 95.50 192 VAL A N 1
ATOM 1521 C CA . VAL A 1 192 ? -12.893 -10.352 -2.210 1.00 95.50 192 VAL A CA 1
ATOM 1522 C C . VAL A 1 192 ? -14.144 -10.440 -3.077 1.00 95.50 192 VAL A C 1
ATOM 1524 O O . VAL A 1 192 ? -14.341 -11.413 -3.798 1.00 95.50 192 VAL A O 1
ATOM 1527 N N . ARG A 1 193 ? -15.008 -9.425 -2.998 1.00 96.94 193 ARG A N 1
ATOM 1528 C CA . ARG A 1 193 ? -16.203 -9.291 -3.841 1.00 96.94 193 ARG A CA 1
ATOM 1529 C C . ARG A 1 193 ? -15.870 -8.434 -5.053 1.00 96.94 193 ARG A C 1
ATOM 1531 O O . ARG A 1 193 ? -15.568 -7.257 -4.894 1.00 96.94 193 ARG A O 1
ATOM 1538 N N . PHE A 1 194 ? -15.946 -9.003 -6.245 1.00 96.81 194 PHE A N 1
ATOM 1539 C CA . PHE A 1 194 ? -15.701 -8.285 -7.496 1.00 96.81 194 PHE A CA 1
ATOM 1540 C C . PHE A 1 194 ? -16.995 -7.717 -8.096 1.00 96.81 194 PHE A C 1
ATOM 1542 O O . PHE A 1 194 ? -18.100 -8.067 -7.678 1.00 96.81 194 PHE A O 1
ATOM 1549 N N . GLY A 1 195 ? -16.858 -6.828 -9.080 1.00 95.88 195 GLY A N 1
ATOM 1550 C CA . GLY A 1 195 ? -17.973 -6.233 -9.821 1.00 95.88 195 GLY A CA 1
ATOM 1551 C C . GLY A 1 195 ? -18.780 -5.199 -9.032 1.00 95.88 195 GLY A C 1
ATOM 1552 O O . GLY A 1 195 ? -19.956 -4.988 -9.329 1.00 95.88 195 GLY A O 1
ATOM 1553 N N . THR A 1 196 ? -18.190 -4.576 -8.009 1.00 96.62 196 THR A N 1
ATOM 1554 C CA . THR A 1 196 ? -18.856 -3.537 -7.207 1.00 96.62 196 THR A CA 1
ATOM 1555 C C . THR A 1 196 ? -18.668 -2.142 -7.814 1.00 96.62 196 THR A C 1
ATOM 1557 O O . THR A 1 196 ? -18.035 -1.972 -8.850 1.00 96.62 196 THR A O 1
ATOM 1560 N N . SER A 1 197 ? -19.236 -1.108 -7.187 1.00 93.69 197 SER A N 1
ATOM 1561 C CA . SER A 1 197 ? -19.111 0.278 -7.665 1.00 93.69 197 SER A CA 1
ATOM 1562 C C . SER A 1 197 ? -17.831 0.989 -7.215 1.00 93.69 197 SER A C 1
ATOM 1564 O O . SER A 1 197 ? -17.513 2.043 -7.751 1.00 93.69 197 SER A O 1
ATOM 1566 N N . ALA A 1 198 ? -17.139 0.471 -6.196 1.00 95.31 198 ALA A N 1
ATOM 1567 C CA . ALA A 1 198 ? -15.962 1.104 -5.602 1.00 95.31 198 ALA A CA 1
ATOM 1568 C C . ALA A 1 198 ? -15.056 0.076 -4.913 1.00 95.31 198 ALA A C 1
ATOM 1570 O O . ALA A 1 198 ? -15.522 -0.989 -4.492 1.00 95.31 198 ALA A O 1
ATOM 1571 N N . LEU A 1 199 ? -13.777 0.439 -4.753 1.00 97.56 199 LEU A N 1
ATOM 1572 C CA . LEU A 1 199 ? -12.848 -0.287 -3.893 1.00 97.56 199 LEU A CA 1
ATOM 1573 C C . LEU A 1 199 ? -13.156 0.060 -2.436 1.00 97.56 199 LEU A C 1
ATOM 1575 O O . LEU A 1 199 ? -12.982 1.212 -2.033 1.00 97.56 199 LEU A O 1
ATOM 1579 N N . THR A 1 200 ? -13.589 -0.921 -1.645 1.00 97.94 200 THR A N 1
ATOM 1580 C CA . THR A 1 200 ?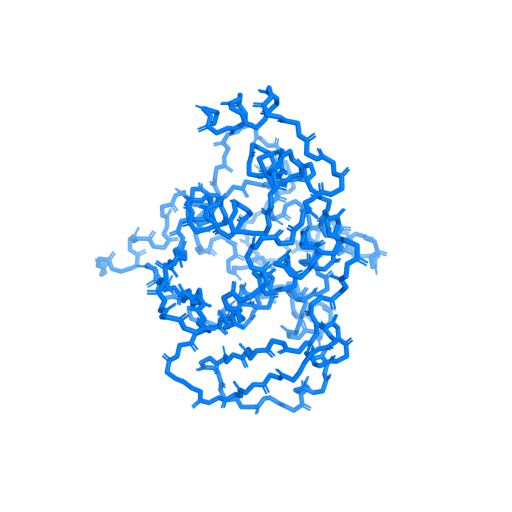 -13.901 -0.699 -0.227 1.00 97.94 200 THR A CA 1
ATOM 1581 C C . THR A 1 200 ? -13.313 -1.763 0.680 1.00 97.94 200 THR A C 1
ATOM 1583 O O . THR A 1 200 ? -13.297 -2.940 0.324 1.00 97.94 200 THR A O 1
ATOM 1586 N N . ILE A 1 201 ? -12.932 -1.357 1.889 1.00 97.69 201 ILE A N 1
ATOM 1587 C CA . ILE A 1 201 ? -12.595 -2.251 2.998 1.00 97.69 201 ILE A CA 1
ATOM 1588 C C . ILE A 1 201 ? -13.512 -1.912 4.168 1.00 97.69 201 ILE A C 1
ATOM 1590 O O . ILE A 1 201 ? -13.487 -0.788 4.673 1.00 97.69 201 ILE A O 1
ATOM 1594 N N . GLU A 1 202 ? -14.309 -2.877 4.615 1.00 97.06 202 GLU A N 1
ATOM 1595 C CA . GLU A 1 202 ? -15.159 -2.718 5.792 1.00 97.06 202 GLU A CA 1
ATOM 1596 C C . GLU A 1 202 ? -14.531 -3.397 7.008 1.00 97.06 202 GLU A C 1
ATOM 1598 O O . GLU A 1 202 ? -14.236 -4.596 7.001 1.00 97.06 202 GLU A O 1
ATOM 1603 N N . VAL A 1 203 ? -14.360 -2.618 8.073 1.00 96.44 203 VAL A N 1
ATOM 1604 C CA . VAL A 1 203 ? -13.782 -3.049 9.343 1.00 96.44 203 VAL A CA 1
ATOM 1605 C C . VAL A 1 203 ? -14.850 -2.957 10.432 1.00 96.44 203 VAL A C 1
ATOM 1607 O O . VAL A 1 203 ? -15.346 -1.859 10.679 1.00 96.44 203 VAL A O 1
ATOM 1610 N N . PRO A 1 204 ? -15.212 -4.053 11.124 1.00 95.81 204 PRO A N 1
ATOM 1611 C CA . PRO A 1 204 ? -16.147 -3.988 12.246 1.00 95.81 204 PRO A CA 1
ATOM 1612 C C . PRO A 1 204 ? -15.699 -2.984 13.317 1.00 95.81 204 PRO A C 1
ATOM 1614 O O . PRO A 1 204 ? -14.541 -2.998 13.740 1.00 95.81 204 PRO A O 1
ATOM 1617 N N . ALA A 1 205 ? -16.616 -2.145 13.806 1.00 95.69 205 ALA A N 1
ATOM 1618 C CA . ALA A 1 205 ? -16.307 -1.078 14.764 1.00 95.69 205 ALA A CA 1
ATOM 1619 C C . ALA A 1 205 ? -15.716 -1.625 16.076 1.00 95.69 205 ALA A C 1
ATOM 1621 O O . ALA A 1 205 ? -14.851 -1.003 16.691 1.00 95.69 205 ALA A O 1
ATOM 1622 N N . ALA A 1 206 ? -16.106 -2.845 16.458 1.00 95.00 206 ALA A N 1
ATOM 1623 C CA . ALA A 1 206 ? -15.558 -3.555 17.612 1.00 95.00 206 ALA A CA 1
ATOM 1624 C C . ALA A 1 206 ? -14.035 -3.798 17.531 1.00 95.00 206 ALA A C 1
ATOM 1626 O O . ALA A 1 206 ? -13.402 -4.030 18.558 1.00 95.00 206 ALA A O 1
ATOM 1627 N N . LEU A 1 207 ? -13.434 -3.742 16.336 1.00 94.50 207 LEU A N 1
ATOM 1628 C CA . LEU A 1 207 ? -11.997 -3.942 16.145 1.00 94.50 207 LEU A CA 1
ATOM 1629 C C . LEU A 1 207 ? -11.181 -2.653 16.265 1.00 94.50 207 LEU A C 1
ATOM 1631 O O . LEU A 1 207 ? -9.961 -2.742 16.379 1.00 94.50 207 LEU A O 1
ATOM 1635 N N . LEU A 1 208 ? -11.800 -1.467 16.264 1.00 94.88 208 LEU A N 1
ATOM 1636 C CA . LEU A 1 208 ? -11.061 -0.196 16.247 1.00 94.88 208 LEU A CA 1
ATOM 1637 C C . LEU A 1 208 ? -10.174 -0.006 17.477 1.00 94.88 208 LEU A C 1
ATOM 1639 O O . LEU A 1 208 ? -9.082 0.537 17.355 1.00 94.88 208 LEU A O 1
ATOM 1643 N N . ALA A 1 209 ? -10.616 -0.497 18.635 1.00 95.19 209 ALA A N 1
ATOM 1644 C CA . ALA A 1 209 ? -9.860 -0.443 19.882 1.00 95.19 209 ALA A CA 1
ATOM 1645 C C . ALA A 1 209 ? -8.772 -1.532 19.990 1.00 95.19 209 ALA A C 1
ATOM 1647 O O . ALA A 1 209 ? -8.169 -1.686 21.051 1.00 95.19 209 ALA A O 1
ATOM 1648 N N . THR A 1 210 ? -8.523 -2.314 18.929 1.00 95.31 210 THR A N 1
ATOM 1649 C CA . THR A 1 210 ? -7.446 -3.315 18.924 1.00 95.31 210 THR A CA 1
ATOM 1650 C C . THR A 1 210 ? -6.105 -2.600 19.092 1.00 95.31 210 THR A C 1
ATOM 1652 O O . THR A 1 210 ? -5.754 -1.799 18.222 1.00 95.31 210 THR A O 1
ATOM 1655 N N . PRO A 1 211 ? -5.347 -2.871 20.169 1.00 95.81 211 PRO A N 1
ATOM 1656 C CA . PRO A 1 211 ? -4.108 -2.160 20.442 1.00 95.81 211 PRO A CA 1
ATOM 1657 C C . PRO A 1 211 ? -3.023 -2.536 19.434 1.00 95.81 211 PRO A C 1
ATOM 1659 O O . PRO A 1 211 ? -2.872 -3.707 19.070 1.00 95.81 211 PRO A O 1
ATOM 1662 N N . CYS A 1 212 ? -2.233 -1.545 19.026 1.00 96.88 212 CYS A N 1
ATOM 1663 C CA . CYS A 1 212 ? -1.019 -1.796 18.260 1.00 96.88 212 CYS A CA 1
ATOM 1664 C C . CYS A 1 212 ? 0.126 -2.198 19.199 1.00 96.88 212 CYS A C 1
ATOM 1666 O O . CYS A 1 212 ? 0.340 -1.588 20.249 1.00 96.88 212 CYS A O 1
ATOM 1668 N N . LEU A 1 213 ? 0.890 -3.213 18.801 1.00 95.62 213 LEU A N 1
ATOM 1669 C CA . LEU A 1 213 ? 1.977 -3.810 19.580 1.00 95.62 213 LEU A CA 1
ATOM 1670 C C . LEU A 1 213 ? 3.156 -2.858 19.802 1.00 95.62 213 LEU A C 1
ATOM 1672 O O . LEU A 1 213 ? 3.875 -2.984 20.789 1.00 95.62 213 LEU A O 1
ATOM 1676 N N . THR A 1 214 ? 3.351 -1.916 18.885 1.00 94.56 214 THR A N 1
ATOM 1677 C CA . THR A 1 214 ? 4.496 -0.998 18.839 1.00 94.56 214 THR A CA 1
ATOM 1678 C C . THR A 1 214 ? 4.103 0.453 19.132 1.00 94.56 214 THR A C 1
ATOM 1680 O O . THR A 1 214 ? 4.830 1.370 18.759 1.00 94.56 214 THR A O 1
ATOM 1683 N N . SER A 1 215 ? 2.959 0.660 19.798 1.00 96.44 215 SER A N 1
ATOM 1684 C CA . SER A 1 215 ? 2.443 1.984 20.167 1.00 96.44 215 SER A CA 1
ATOM 1685 C C . SER A 1 215 ? 3.511 2.857 20.830 1.00 96.44 215 SER A C 1
ATOM 1687 O O . SER A 1 215 ? 4.088 2.497 21.858 1.00 96.44 215 SER A O 1
ATOM 1689 N N . ASP A 1 216 ? 3.742 4.031 20.245 1.00 97.75 216 ASP A N 1
ATOM 1690 C CA . ASP A 1 216 ? 4.644 5.057 20.761 1.00 97.75 216 ASP A CA 1
ATOM 1691 C C . ASP A 1 216 ? 4.022 6.437 20.491 1.00 97.75 216 ASP A C 1
ATOM 1693 O O . ASP A 1 216 ? 4.164 7.000 19.399 1.00 97.75 216 ASP A O 1
ATOM 1697 N N . PRO A 1 217 ? 3.343 7.037 21.485 1.00 96.25 217 PRO A N 1
ATOM 1698 C CA . PRO A 1 217 ? 2.691 8.331 21.311 1.00 96.25 217 PRO A CA 1
ATOM 1699 C C . PRO A 1 217 ? 3.650 9.475 20.954 1.00 96.25 217 PRO A C 1
ATOM 1701 O O . PRO A 1 217 ? 3.219 10.479 20.380 1.00 96.25 217 PRO A O 1
ATOM 1704 N N . GLY A 1 218 ? 4.926 9.377 21.343 1.00 96.31 218 GLY A N 1
ATOM 1705 C CA . GLY A 1 218 ? 5.946 10.373 21.032 1.00 96.31 218 GLY A CA 1
ATOM 1706 C C . GLY A 1 218 ? 6.297 10.341 19.552 1.00 96.31 218 GLY A C 1
ATOM 1707 O O . GLY A 1 218 ? 6.155 11.359 18.870 1.00 96.31 218 GLY A O 1
ATOM 1708 N N . LEU A 1 219 ? 6.673 9.161 19.058 1.00 95.62 219 LEU A N 1
ATOM 1709 C CA . LEU A 1 219 ? 6.973 8.936 17.647 1.00 95.62 219 LEU A CA 1
ATOM 1710 C C . LEU A 1 219 ? 5.759 9.227 16.756 1.00 95.62 219 LEU A C 1
ATOM 1712 O O . LEU A 1 219 ? 5.906 9.900 15.738 1.00 95.62 219 LEU A O 1
ATOM 1716 N N . HIS A 1 220 ? 4.557 8.817 17.172 1.00 96.94 220 HIS A N 1
ATOM 1717 C CA . HIS A 1 220 ? 3.328 9.028 16.405 1.00 96.94 220 HIS A CA 1
ATOM 1718 C C . HIS A 1 220 ? 3.049 10.505 16.143 1.00 96.94 220 HIS A C 1
ATOM 1720 O O . HIS A 1 220 ? 2.770 10.905 15.014 1.00 96.94 220 HIS A O 1
ATOM 1726 N N . ARG A 1 221 ? 3.185 11.359 17.166 1.00 95.50 221 ARG A N 1
ATOM 1727 C CA . ARG A 1 221 ? 3.000 12.807 16.995 1.00 95.50 221 ARG A CA 1
ATOM 1728 C C . ARG A 1 221 ? 4.025 13.427 16.053 1.00 95.50 221 ARG A C 1
ATOM 1730 O O . ARG A 1 221 ? 3.667 14.360 15.342 1.00 95.50 221 ARG A O 1
ATOM 1737 N N . THR A 1 222 ? 5.269 12.952 16.071 1.00 95.00 222 THR A N 1
ATOM 1738 C CA . THR A 1 222 ? 6.316 13.426 15.156 1.00 95.00 222 THR A CA 1
ATOM 1739 C C . THR A 1 222 ? 6.007 12.994 13.726 1.00 95.00 222 THR A C 1
ATOM 1741 O O . THR A 1 222 ? 5.919 13.843 12.849 1.00 95.00 222 THR A O 1
ATOM 1744 N N . ALA A 1 223 ? 5.706 11.712 13.510 1.00 94.19 223 ALA A N 1
ATOM 1745 C CA . ALA A 1 223 ? 5.409 11.166 12.188 1.00 94.19 223 ALA A CA 1
ATOM 1746 C C . ALA A 1 223 ? 4.157 11.779 11.529 1.00 94.19 223 ALA A C 1
ATOM 1748 O O . ALA A 1 223 ? 4.058 11.810 10.312 1.00 94.19 223 ALA A O 1
ATOM 1749 N N . LEU A 1 224 ? 3.200 12.288 12.315 1.00 92.62 224 LEU A N 1
ATOM 1750 C CA . LEU A 1 224 ? 2.015 12.987 11.800 1.00 92.62 224 LEU A CA 1
ATOM 1751 C C . LEU A 1 224 ? 2.267 14.439 11.344 1.00 92.62 224 LEU A C 1
ATOM 1753 O O . LEU A 1 224 ? 1.350 15.057 10.780 1.00 92.62 224 LEU A O 1
ATOM 1757 N N . ARG A 1 225 ? 3.434 15.008 11.677 1.00 86.50 225 ARG A N 1
ATOM 1758 C CA . ARG A 1 225 ? 3.832 16.389 11.349 1.00 86.50 225 ARG A CA 1
ATOM 1759 C C . ARG A 1 225 ? 4.687 16.484 10.087 1.00 86.50 225 ARG A C 1
ATOM 1761 O O . ARG A 1 225 ? 4.673 17.551 9.477 1.00 86.50 225 ARG A O 1
ATOM 1768 N N . ASP A 1 226 ? 5.396 15.409 9.755 1.00 66.06 226 ASP A N 1
ATOM 1769 C CA . ASP A 1 226 ? 6.245 15.274 8.566 1.00 66.06 226 ASP A CA 1
ATOM 1770 C C . ASP A 1 226 ? 5.430 14.850 7.331 1.00 66.06 226 ASP A C 1
ATOM 1772 O O . ASP A 1 226 ? 5.771 15.311 6.218 1.00 66.06 226 ASP A O 1
#

Sequence (226 aa):
MSIQMAARLRPAIHPTYPRLLCAHLHSRGFDNATIFEGTRLHWEQLLGEHRYLSLEQMSRLIRRSIELTGEPWLGLDIGGVTSVSAHGPLGFAVVSAADLGAVLRVLSRFVGVRFQPVTVHLREEPERVVLTMEEEEDLEEVREYVNGAVLATFFHLIDTVTSRRLRDLVVSMPTPEPEWAEVYTEKLGCPVRFGTSALTIEVPAALLATPCLTSDPGLHRTALRD

InterPro domains:
  IPR032687 HTH-type transcriptional regulator AraC-type, N-terminal [PF12625] (29-211)

Organism: NCBI:txid285091